Protein AF-A0A2D5MRN1-F1 (afdb_monomer)

Foldseek 3Di:
DALLLVLLVVLLVLLVVLLVVLVVQQFPVQPFQAWAWDWDWDFDDDPPDTDIDTDTDTPDTSDRLSVLLSVLSVLSSVLSVVVNCCCVPVVVVCPPPVRLVLLVSVLVSQLPNVLSLLVSLCSLLPDRHPVLSVLSSVLSNQLSVLLSVLSNDPDLVSVLVSLVVSVVSVVVSLCSSLVSQVVRPLQPCSNVLSVQLVVLVVVLSVLSNCCRPPLLSLLQAPSSLLVSLSVSLNSSLSSLLSSLRSVVSCVVVVHDGVVDDPDDSVVVNVVSVVVSVCSNVVSSVCRRPPDDHDPPSNDDQDVCSVCPVVVVVD

Radius of gyration: 22.0 Å; Cα contacts (8 Å, |Δi|>4): 401; chains: 1; bounding box: 68×33×79 Å

Sequence (314 aa):
MNSIGYSHLLAFILHTVSAILAFLSQPESGLTLGKLVVPEVDFKGSNKTLLVVETDHVVFEDINIVGLIFTNEIITAVSHLLGVIGFFLYTDAMMRDGRHLESVRRYVEYAVTAGLLEVALLVGMGSTSFYQVLFILLSNVAIQLMGYMSERTQDRMRQIYYSLGGFVLLAPSITVIVWNATLVKGMERVEELAYFYLALYVLFGVHNLFDHVLPFWRNAIDRDTGYNILSVATKIGLSWLLIAITFKTYKDAGVALEPTIDMDFVVLQDALRYAIIAFVVVGLALTAFVLPKPKGSAVAATEAEKTGLMATIA

pLDDT: mean 89.33, std 11.92, range [40.31, 98.69]

Solvent-accessible surface area (backbone atoms only — not comparable to full-atom values): 16580 Å² total; per-residue (Å²): 111,58,48,53,29,53,41,22,47,52,44,20,53,52,26,46,53,49,22,53,53,36,57,74,62,54,41,78,85,53,63,63,56,24,46,26,28,47,85,40,79,47,80,48,76,53,104,88,49,80,45,79,46,80,44,78,41,76,78,44,67,67,38,43,42,55,57,47,45,22,51,35,27,46,54,52,16,54,53,22,46,52,42,26,50,32,46,74,78,36,41,72,66,39,59,37,83,88,24,46,59,54,50,51,53,49,32,57,48,45,28,51,37,54,25,47,50,51,43,31,51,40,25,66,63,60,49,35,52,41,65,60,50,53,51,39,39,56,42,35,37,52,31,30,49,26,50,48,51,22,75,70,49,88,50,65,67,58,26,50,50,26,37,51,49,25,48,62,56,44,48,60,51,47,46,54,46,39,56,49,31,73,69,54,76,86,50,72,62,44,49,58,54,32,51,51,49,48,54,49,57,49,47,56,49,48,52,54,41,32,54,72,74,33,68,67,50,39,69,35,32,53,70,68,43,51,50,46,48,52,48,45,35,43,53,57,41,52,49,54,44,49,51,36,37,51,53,43,34,39,51,78,71,69,50,86,54,47,77,77,77,95,65,64,41,67,58,49,44,52,52,47,54,53,47,31,52,48,47,47,55,50,46,53,48,41,39,43,76,67,53,58,71,49,89,86,63,77,75,75,80,48,71,44,73,75,66,36,72,74,61,72,77,108

Structure (mmCIF, N/CA/C/O backbone):
data_AF-A0A2D5MRN1-F1
#
_entry.id   AF-A0A2D5MRN1-F1
#
loop_
_atom_site.group_PDB
_atom_site.id
_atom_site.type_symbol
_atom_site.label_atom_id
_atom_site.label_alt_id
_atom_site.label_comp_id
_atom_site.label_asym_id
_atom_site.label_entity_id
_atom_site.label_seq_id
_atom_site.pdbx_PDB_ins_code
_atom_site.Cartn_x
_atom_site.Cartn_y
_atom_site.Cartn_z
_atom_site.occupancy
_atom_site.B_iso_or_equiv
_atom_site.auth_seq_id
_atom_site.auth_comp_id
_atom_site.auth_asym_id
_atom_site.auth_atom_id
_atom_site.pdbx_PDB_model_num
ATOM 1 N N . MET A 1 1 ? 4.520 -1.371 -28.614 1.00 51.69 1 MET A N 1
ATOM 2 C CA . MET A 1 1 ? 3.316 -1.174 -27.779 1.00 51.69 1 MET A CA 1
ATOM 3 C C . MET A 1 1 ? 3.777 -0.813 -26.380 1.00 51.69 1 MET A C 1
ATOM 5 O O . MET A 1 1 ? 4.796 -1.343 -25.960 1.00 51.69 1 MET A O 1
ATOM 9 N N . ASN A 1 2 ? 3.103 0.122 -25.710 1.00 73.44 2 ASN A N 1
ATOM 10 C CA . ASN A 1 2 ? 3.520 0.626 -24.402 1.00 7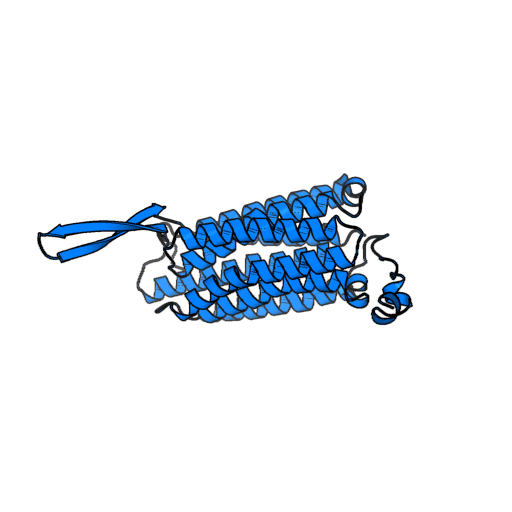3.44 2 ASN A CA 1
ATOM 11 C C . ASN A 1 2 ? 2.747 -0.102 -23.289 1.00 73.44 2 ASN A C 1
ATOM 13 O O . ASN A 1 2 ? 1.655 0.325 -22.921 1.00 73.44 2 ASN A O 1
ATOM 17 N N . SER A 1 3 ? 3.280 -1.227 -22.799 1.00 83.06 3 SER A N 1
ATOM 18 C CA . SER A 1 3 ? 2.669 -2.015 -21.713 1.00 83.06 3 SER A CA 1
ATOM 19 C C . SER A 1 3 ? 2.390 -1.177 -20.460 1.00 83.06 3 SER A C 1
ATOM 21 O O . SER A 1 3 ? 1.379 -1.394 -19.795 1.00 83.06 3 SER A O 1
ATOM 23 N N . ILE A 1 4 ? 3.232 -0.173 -20.191 1.00 90.88 4 ILE A N 1
ATOM 24 C CA . ILE A 1 4 ? 3.100 0.725 -19.042 1.00 90.88 4 ILE A CA 1
ATOM 25 C C . ILE A 1 4 ? 1.798 1.520 -19.156 1.00 90.88 4 ILE A C 1
ATOM 27 O O . ILE A 1 4 ? 0.978 1.482 -18.241 1.00 90.88 4 ILE A O 1
ATOM 31 N N . GLY A 1 5 ? 1.539 2.142 -20.311 1.00 93.12 5 GLY A N 1
ATOM 32 C CA . GLY A 1 5 ? 0.301 2.891 -20.558 1.00 93.12 5 GLY A CA 1
ATOM 33 C C . GLY A 1 5 ? -0.963 2.056 -20.328 1.00 93.12 5 GLY A C 1
ATOM 34 O O . GLY A 1 5 ? -1.884 2.507 -19.649 1.00 93.12 5 GLY A O 1
ATOM 35 N N . TYR A 1 6 ? -0.988 0.808 -20.807 1.00 92.44 6 TYR A N 1
ATOM 36 C CA . TYR A 1 6 ? -2.116 -0.100 -20.562 1.00 92.44 6 TYR A CA 1
ATOM 37 C C . TYR A 1 6 ? -2.266 -0.485 -19.088 1.00 92.44 6 TYR A C 1
ATOM 39 O O . TYR A 1 6 ? -3.390 -0.568 -18.598 1.00 92.44 6 TYR A O 1
ATOM 47 N N . SER A 1 7 ? -1.161 -0.671 -18.361 1.00 94.50 7 SER A N 1
ATOM 48 C CA . SER A 1 7 ? -1.232 -0.932 -16.920 1.00 94.50 7 SER A CA 1
ATOM 49 C C . SER A 1 7 ? -1.770 0.269 -16.131 1.00 94.50 7 SER A C 1
ATOM 51 O O . SER A 1 7 ? -2.558 0.067 -15.210 1.00 94.50 7 SER A O 1
ATOM 53 N N . HIS A 1 8 ? -1.453 1.511 -16.531 1.00 97.19 8 HIS A N 1
ATOM 54 C CA . HIS A 1 8 ? -2.100 2.697 -15.954 1.00 97.19 8 HIS A CA 1
ATOM 55 C C . HIS A 1 8 ? -3.584 2.762 -16.289 1.00 97.19 8 HIS A C 1
ATOM 57 O O . HIS A 1 8 ? -4.366 3.117 -15.418 1.00 97.19 8 HIS A O 1
ATOM 63 N N . LEU A 1 9 ? -3.984 2.417 -17.516 1.00 96.94 9 LEU A N 1
ATOM 64 C CA . LEU A 1 9 ? -5.396 2.425 -17.900 1.00 96.94 9 LEU A CA 1
ATOM 65 C C . LEU A 1 9 ? -6.204 1.429 -17.062 1.00 96.94 9 LEU A C 1
ATOM 67 O O . LEU A 1 9 ? -7.263 1.781 -16.548 1.00 96.94 9 LEU A O 1
ATOM 71 N N . LEU A 1 10 ? -5.681 0.214 -16.883 1.00 96.00 10 LEU A N 1
ATOM 72 C CA . LEU A 1 10 ? -6.297 -0.786 -16.016 1.00 96.00 10 LEU A CA 1
ATOM 73 C C . LEU A 1 10 ? -6.406 -0.274 -14.575 1.00 96.00 10 LEU A C 1
ATOM 75 O O . LEU A 1 10 ? -7.491 -0.305 -14.001 1.00 96.00 10 LEU A O 1
ATOM 79 N N . ALA A 1 11 ? -5.308 0.232 -14.010 1.00 97.69 11 ALA A N 1
ATOM 80 C CA . ALA A 1 11 ? -5.295 0.757 -12.649 1.00 97.69 11 ALA A CA 1
ATOM 81 C C . ALA A 1 11 ? -6.263 1.940 -12.476 1.00 97.69 11 ALA A C 1
ATOM 83 O O . ALA A 1 11 ? -7.015 1.973 -11.508 1.00 97.69 11 ALA A O 1
ATOM 84 N N . PHE A 1 12 ? -6.320 2.867 -13.437 1.00 98.62 12 PHE A N 1
ATOM 85 C CA . PHE A 1 12 ? -7.268 3.982 -13.432 1.00 98.62 12 PHE A CA 1
ATOM 86 C C . PHE A 1 12 ? -8.719 3.496 -13.367 1.00 98.62 12 PHE A C 1
ATOM 88 O O . PHE A 1 12 ? -9.480 3.970 -12.525 1.00 98.62 12 PHE A O 1
ATOM 95 N N . ILE A 1 13 ? -9.097 2.536 -14.217 1.00 98.50 13 ILE A N 1
ATOM 96 C CA . ILE A 1 13 ? -10.456 1.982 -14.234 1.00 98.50 13 ILE A CA 1
ATOM 97 C C . ILE A 1 13 ? -10.772 1.314 -12.893 1.00 98.50 13 ILE A C 1
ATOM 99 O O . ILE A 1 13 ? -11.805 1.608 -12.296 1.00 98.50 13 ILE A O 1
ATOM 103 N N . LEU A 1 14 ? -9.879 0.452 -12.402 1.00 98.19 14 LEU A N 1
ATOM 104 C CA . LEU A 1 14 ? -10.107 -0.301 -11.170 1.00 98.19 14 LEU A CA 1
ATOM 105 C C . LEU A 1 14 ? -10.207 0.614 -9.943 1.00 98.19 14 LEU A C 1
ATOM 107 O O . LEU A 1 14 ? -11.150 0.470 -9.170 1.00 98.19 14 LEU A O 1
ATOM 111 N N . HIS A 1 15 ? -9.311 1.593 -9.798 1.00 98.56 15 HIS A N 1
ATOM 112 C CA . HIS A 1 15 ? -9.370 2.564 -8.701 1.00 98.56 15 HIS A CA 1
ATOM 113 C C . HIS A 1 15 ? -10.579 3.497 -8.808 1.00 98.56 15 HIS A C 1
ATOM 115 O O . HIS A 1 15 ? -11.171 3.843 -7.794 1.00 98.56 15 HIS A O 1
ATOM 121 N N . THR A 1 16 ? -11.013 3.859 -10.020 1.00 98.62 16 THR A N 1
ATOM 122 C CA . THR A 1 16 ? -12.242 4.651 -10.206 1.00 98.62 16 THR A CA 1
ATOM 123 C C . THR A 1 16 ? -13.476 3.865 -9.766 1.00 98.62 16 THR A C 1
ATOM 125 O O . THR A 1 16 ? -14.305 4.386 -9.025 1.00 98.62 16 THR A O 1
ATOM 128 N N . VAL A 1 17 ? -13.594 2.599 -10.184 1.00 98.12 17 VAL A N 1
ATOM 129 C CA . VAL A 1 17 ? -14.696 1.720 -9.760 1.00 98.12 17 VAL A CA 1
ATOM 130 C C . VAL A 1 17 ? -14.659 1.514 -8.246 1.00 98.12 17 VAL A C 1
ATOM 132 O O . VAL A 1 17 ? -15.683 1.668 -7.587 1.00 98.12 17 VAL A O 1
ATOM 135 N N . SER A 1 18 ? -13.481 1.234 -7.688 1.00 97.12 18 SER A N 1
ATOM 136 C CA . SER A 1 18 ? -13.256 1.095 -6.247 1.00 97.12 18 SER A CA 1
ATOM 137 C C . SER A 1 18 ? -13.672 2.357 -5.481 1.00 97.12 18 SER A C 1
ATOM 139 O O . SER A 1 18 ? -14.434 2.263 -4.523 1.00 97.12 18 SER A O 1
ATOM 141 N N . ALA A 1 19 ? -13.285 3.548 -5.949 1.00 97.50 19 ALA A N 1
ATOM 142 C CA . ALA A 1 19 ? -13.689 4.816 -5.349 1.00 97.50 19 ALA A CA 1
ATOM 143 C C . ALA A 1 19 ? -15.210 5.027 -5.396 1.00 97.50 19 ALA A C 1
ATOM 145 O O . ALA A 1 19 ? -15.805 5.396 -4.387 1.00 97.50 19 ALA A O 1
ATOM 146 N N . ILE A 1 20 ? -15.859 4.762 -6.535 1.00 96.50 20 ILE A N 1
ATOM 147 C CA . ILE A 1 20 ? -17.322 4.874 -6.658 1.00 96.50 20 ILE A CA 1
ATOM 148 C C . ILE A 1 20 ? -18.009 3.942 -5.658 1.00 96.50 20 ILE A C 1
ATOM 150 O O . ILE A 1 20 ? -18.901 4.368 -4.930 1.00 96.50 20 ILE A O 1
ATOM 154 N N . LEU A 1 21 ? -17.580 2.682 -5.590 1.00 93.44 21 LEU A N 1
ATOM 155 C CA . LEU A 1 21 ? -18.160 1.706 -4.673 1.00 93.44 21 LEU A CA 1
ATOM 156 C C . LEU A 1 21 ? -17.903 2.081 -3.204 1.00 93.44 21 LEU A C 1
ATOM 158 O O . LEU A 1 21 ? -18.811 1.951 -2.386 1.00 93.44 21 LEU A O 1
ATOM 162 N N . ALA A 1 22 ? -16.716 2.591 -2.863 1.00 91.94 22 ALA A N 1
ATOM 163 C CA . ALA A 1 22 ? -16.401 3.058 -1.513 1.00 91.94 22 ALA A CA 1
ATOM 164 C C . ALA A 1 22 ? -17.257 4.269 -1.118 1.00 91.94 22 ALA A C 1
ATOM 166 O O . ALA A 1 22 ? -17.760 4.313 0.000 1.00 91.94 22 ALA A O 1
ATOM 167 N N . PHE A 1 23 ? -17.476 5.216 -2.037 1.00 91.38 23 PHE A N 1
ATOM 168 C CA . PHE A 1 23 ? -18.382 6.348 -1.836 1.00 91.38 23 PHE A CA 1
ATOM 169 C C . PHE A 1 23 ? -19.819 5.887 -1.574 1.00 91.38 23 PHE A C 1
ATOM 171 O O . PHE A 1 23 ? -20.423 6.304 -0.592 1.00 91.38 23 PHE A O 1
ATOM 178 N N . LEU A 1 24 ? -20.336 4.977 -2.406 1.00 89.31 24 LEU A N 1
ATOM 179 C CA . LEU A 1 24 ? -21.685 4.419 -2.252 1.00 89.31 24 LEU A CA 1
ATOM 180 C C . LEU A 1 24 ? -21.851 3.568 -0.987 1.00 89.31 24 LEU A C 1
ATOM 182 O O . LEU A 1 24 ? -22.974 3.347 -0.545 1.00 89.31 24 LEU A O 1
ATOM 186 N N . SER A 1 25 ? -20.747 3.078 -0.423 1.00 84.31 25 SER A N 1
ATOM 187 C CA . SER A 1 25 ? -20.754 2.271 0.798 1.00 84.31 25 SER A CA 1
ATOM 188 C C . SER A 1 25 ? -20.654 3.111 2.070 1.00 84.31 25 SER A C 1
ATOM 190 O O . SER A 1 25 ? -20.740 2.545 3.151 1.00 84.31 25 SER A O 1
ATOM 192 N N . GLN A 1 26 ? -20.454 4.432 1.999 1.00 83.62 26 GLN A N 1
ATOM 193 C CA . GLN A 1 26 ? -20.384 5.257 3.207 1.00 83.62 26 GLN A CA 1
ATOM 194 C C . GLN A 1 26 ? -21.750 5.272 3.909 1.00 83.62 26 GLN A C 1
ATOM 196 O O . GLN A 1 26 ? -22.719 5.735 3.311 1.00 83.62 26 GLN A O 1
ATOM 201 N N . PRO A 1 27 ? -21.860 4.787 5.155 1.00 72.06 27 PRO A N 1
ATOM 202 C CA . PRO A 1 27 ? -23.147 4.763 5.832 1.00 72.06 27 PRO A CA 1
ATOM 203 C C . PRO A 1 27 ? -23.551 6.152 6.325 1.00 72.06 27 PRO A C 1
ATOM 205 O O . PRO A 1 27 ? -22.721 6.920 6.821 1.00 72.06 27 PRO A O 1
ATOM 208 N N . GLU A 1 28 ? -24.850 6.441 6.235 1.00 65.50 28 GLU A N 1
ATOM 209 C CA . GLU A 1 28 ? -25.434 7.740 6.604 1.00 65.50 28 GLU A CA 1
ATOM 210 C C . GLU A 1 28 ? -25.316 8.049 8.099 1.00 65.50 28 GLU A C 1
ATOM 212 O O . GLU A 1 28 ? -25.207 9.210 8.489 1.00 65.50 28 GLU A O 1
ATOM 217 N N . SER A 1 29 ? -25.273 7.011 8.941 1.00 56.00 29 SER A N 1
ATOM 218 C CA . SER A 1 29 ? -25.125 7.138 10.393 1.00 56.00 29 SER A CA 1
ATOM 219 C C . SER A 1 29 ? -23.760 7.675 10.829 1.00 56.00 29 SER A C 1
ATOM 221 O O . SER A 1 29 ? -23.586 7.963 12.010 1.00 56.00 29 SER A O 1
ATOM 223 N N . GLY A 1 30 ? -22.816 7.838 9.893 1.00 54.53 30 GLY A N 1
ATOM 224 C CA . GLY A 1 30 ? -21.442 8.203 10.186 1.00 54.53 30 GLY A CA 1
ATOM 225 C C . GLY A 1 30 ? -20.780 7.075 10.965 1.00 54.53 30 GLY A C 1
ATOM 226 O O . GLY A 1 30 ? -20.944 6.949 12.173 1.00 54.53 30 GLY A O 1
ATOM 227 N N . LEU A 1 31 ? -19.990 6.239 10.293 1.00 60.34 31 LEU A N 1
ATOM 228 C CA . LEU A 1 31 ? -19.017 5.408 10.999 1.00 60.34 31 LEU A CA 1
ATOM 229 C C . LEU A 1 31 ? -17.962 6.344 11.615 1.00 60.34 31 LEU A C 1
ATOM 231 O O . LEU A 1 31 ? -16.893 6.543 11.037 1.00 60.34 31 LEU A O 1
ATOM 235 N N . THR A 1 32 ? -18.279 6.972 12.749 1.00 59.91 32 THR A N 1
ATOM 236 C CA . THR A 1 32 ? -17.360 7.772 13.564 1.00 59.91 32 THR A CA 1
ATOM 237 C C . THR A 1 32 ? -16.421 6.805 14.271 1.00 59.91 32 THR A C 1
ATOM 239 O O . THR A 1 32 ? -16.605 6.388 15.410 1.00 59.91 32 THR A O 1
ATOM 242 N N . LEU A 1 33 ? -15.452 6.327 13.498 1.00 61.84 33 LEU A N 1
ATOM 243 C CA . LEU A 1 33 ? -14.655 5.149 13.822 1.00 61.84 33 LEU A CA 1
ATOM 244 C C . LEU A 1 33 ? -13.340 5.486 14.516 1.00 61.84 33 LEU A C 1
ATOM 246 O O . LEU A 1 33 ? -12.743 4.618 15.146 1.00 61.84 33 LEU A O 1
ATOM 250 N N . GLY A 1 34 ? -12.872 6.727 14.394 1.00 75.19 34 GLY A N 1
ATOM 251 C CA . GLY A 1 34 ? -11.552 7.108 14.869 1.00 75.19 34 GLY A CA 1
ATOM 252 C C . GLY A 1 34 ? -11.544 8.422 15.625 1.00 75.19 34 GLY A C 1
ATOM 253 O O . GLY A 1 34 ? -12.035 9.436 15.133 1.00 75.19 34 GLY A O 1
ATOM 254 N N . LYS A 1 35 ? -10.895 8.406 16.788 1.00 90.88 35 LYS A N 1
ATOM 255 C CA . LYS A 1 35 ? -10.383 9.601 17.460 1.00 90.88 35 LYS A CA 1
ATOM 256 C C . LYS A 1 35 ? -8.864 9.510 17.507 1.00 90.88 35 LYS A C 1
ATOM 258 O O . LYS A 1 35 ? -8.334 8.427 17.739 1.00 90.88 35 LYS A O 1
ATOM 263 N N . LEU A 1 36 ? -8.168 10.625 17.328 1.00 95.31 36 LEU A N 1
ATOM 264 C CA . LEU A 1 36 ? -6.732 10.711 17.575 1.00 95.31 36 LEU A CA 1
ATOM 265 C C . LEU A 1 36 ? -6.482 11.594 18.783 1.00 95.31 36 LEU A C 1
ATOM 267 O O . LEU A 1 36 ? -6.968 12.721 18.851 1.00 95.31 36 LEU A O 1
ATOM 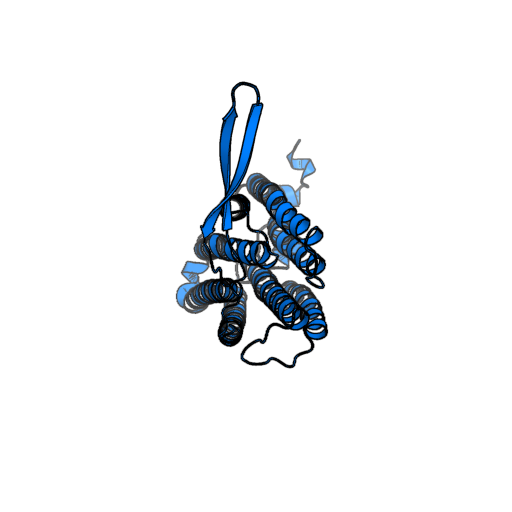271 N N . VAL A 1 37 ? -5.716 11.065 19.727 1.00 96.38 37 VAL A N 1
ATOM 272 C CA . VAL A 1 37 ? -5.444 11.687 21.015 1.00 96.38 37 VAL A CA 1
ATOM 273 C C . VAL A 1 37 ? -3.943 11.769 21.271 1.00 96.38 37 VAL A C 1
ATOM 275 O O . VAL A 1 37 ? -3.149 10.980 20.743 1.00 96.38 37 VAL A O 1
ATOM 278 N N . VAL A 1 38 ? -3.564 12.727 22.109 1.00 96.06 38 VAL A N 1
ATOM 279 C CA . VAL A 1 38 ? -2.256 12.787 22.767 1.00 96.06 38 VAL A CA 1
ATOM 280 C C . VAL A 1 38 ? -2.461 12.729 24.284 1.00 96.06 38 VAL A C 1
ATOM 282 O O . VAL A 1 38 ? -3.460 13.259 24.771 1.00 96.06 38 VAL A O 1
ATOM 285 N N . PRO A 1 39 ? -1.554 12.088 25.041 1.00 92.69 39 PRO A N 1
ATOM 286 C CA . PRO A 1 39 ? -1.636 12.073 26.492 1.00 92.69 39 PRO A CA 1
ATOM 287 C C . PRO A 1 39 ? -1.395 13.482 27.043 1.00 92.69 39 PRO A C 1
ATOM 289 O O . PRO A 1 39 ? -0.371 14.110 26.767 1.00 92.69 39 PRO A O 1
ATOM 292 N N . GLU A 1 40 ? -2.337 13.958 27.841 1.00 92.81 40 GLU A N 1
ATOM 293 C CA . GLU A 1 40 ? -2.211 15.124 28.701 1.00 92.81 40 GLU A CA 1
ATOM 294 C C . GLU A 1 40 ? -1.903 14.631 30.117 1.00 92.81 40 GLU A C 1
ATOM 296 O O . GLU A 1 40 ? -2.598 13.764 30.648 1.00 92.81 40 GLU A O 1
ATOM 301 N N . VAL A 1 41 ? -0.822 15.139 30.711 1.00 92.75 41 VAL A N 1
ATOM 302 C CA . VAL A 1 41 ? -0.332 14.679 32.015 1.00 92.75 41 VAL A CA 1
ATOM 303 C C . VAL A 1 41 ? -0.400 15.827 33.012 1.00 92.75 41 VAL A C 1
ATOM 305 O O . VAL A 1 41 ? 0.314 16.820 32.873 1.00 92.75 41 VAL A O 1
ATOM 308 N N . ASP A 1 42 ? -1.233 15.669 34.037 1.00 91.44 42 ASP A N 1
ATOM 309 C CA . ASP A 1 42 ? -1.384 16.622 35.133 1.00 91.44 42 ASP A CA 1
ATOM 310 C C . ASP A 1 42 ? -0.690 16.095 36.398 1.00 91.44 42 ASP A C 1
ATOM 312 O O . ASP A 1 42 ? -0.993 15.014 36.916 1.00 91.44 42 ASP A O 1
ATOM 316 N N . PHE A 1 43 ? 0.264 16.877 36.900 1.00 90.19 43 PHE A N 1
ATOM 317 C CA . PHE A 1 43 ? 1.041 16.579 38.097 1.00 90.19 43 PHE A CA 1
ATOM 318 C C . PHE A 1 43 ? 0.438 17.311 39.298 1.00 90.19 43 PHE A C 1
ATOM 320 O O . PHE A 1 43 ? 0.789 18.454 39.600 1.00 90.19 43 PHE A O 1
ATOM 327 N N . LYS A 1 44 ? -0.447 16.634 40.035 1.00 87.75 44 LYS A N 1
ATOM 328 C CA . LYS A 1 44 ? -1.095 17.198 41.226 1.00 87.75 44 LYS A CA 1
ATOM 329 C C . LYS A 1 44 ? -0.292 16.873 42.479 1.00 87.75 44 LYS A C 1
ATOM 331 O O . LYS A 1 44 ? -0.214 15.724 42.914 1.00 87.75 44 LYS A O 1
ATOM 336 N N . GLY A 1 45 ? 0.296 17.899 43.086 1.00 82.69 45 GLY A N 1
ATOM 337 C CA . GLY A 1 45 ? 1.004 17.779 44.359 1.00 82.69 45 GLY A CA 1
ATOM 338 C C . GLY A 1 45 ? 0.075 17.920 45.567 1.00 82.69 45 GLY A C 1
ATOM 339 O O . GLY A 1 45 ? -0.699 18.870 45.657 1.00 82.69 45 GLY A O 1
ATOM 340 N N . SER A 1 46 ? 0.212 17.022 46.542 1.00 77.06 46 SER A N 1
ATOM 341 C CA . SER A 1 46 ? -0.131 17.298 47.943 1.00 77.06 46 SER A CA 1
ATOM 342 C C . SER A 1 46 ? 1.121 17.116 48.805 1.00 77.06 46 SER A C 1
ATOM 344 O O . SER A 1 46 ? 2.055 16.443 48.375 1.00 77.06 46 SER A O 1
ATOM 346 N N . ASN A 1 47 ? 1.161 17.697 50.012 1.00 69.69 47 ASN A N 1
ATOM 347 C CA . ASN A 1 47 ? 2.356 17.839 50.871 1.00 69.69 47 ASN A CA 1
ATOM 348 C C . ASN A 1 47 ? 3.209 16.566 51.123 1.00 69.69 47 ASN A C 1
ATOM 350 O O . ASN A 1 47 ? 4.259 16.682 51.754 1.00 69.69 47 ASN A O 1
ATOM 354 N N . LYS A 1 48 ? 2.796 15.366 50.677 1.00 76.44 48 LYS A N 1
ATOM 355 C CA . LYS A 1 48 ? 3.577 14.113 50.743 1.00 76.44 48 LYS A CA 1
ATOM 356 C C . LYS A 1 48 ? 3.426 13.165 49.537 1.00 76.44 48 LYS A C 1
ATOM 358 O O . LYS A 1 48 ? 4.052 12.109 49.546 1.00 76.44 48 LYS A O 1
ATOM 363 N N . THR A 1 49 ? 2.622 13.494 48.525 1.00 75.00 49 THR A N 1
ATOM 364 C CA . THR A 1 49 ? 2.388 12.628 47.354 1.00 75.00 49 THR A CA 1
ATOM 365 C C . THR A 1 49 ? 2.283 13.445 46.073 1.00 75.00 49 THR A C 1
ATOM 367 O O . THR A 1 49 ? 1.629 14.488 46.037 1.00 75.00 49 THR A O 1
ATOM 370 N N . LEU A 1 50 ? 2.919 12.944 45.014 1.00 85.62 50 LEU A N 1
ATOM 371 C CA . LEU A 1 50 ? 2.725 13.410 43.647 1.00 85.62 50 LEU A CA 1
ATOM 372 C C . LEU A 1 50 ? 1.724 12.466 42.979 1.00 85.62 50 LEU A C 1
ATOM 374 O O . LEU A 1 50 ? 2.015 11.282 42.818 1.00 85.62 50 LEU A O 1
ATOM 378 N N . LEU A 1 51 ? 0.543 12.973 42.639 1.00 86.94 51 LEU A N 1
ATOM 379 C CA . LEU A 1 51 ? -0.427 12.250 41.828 1.00 86.94 51 LEU A CA 1
ATOM 380 C C . LEU A 1 51 ? -0.192 12.618 40.363 1.00 86.94 51 LEU A C 1
ATOM 382 O O . LEU A 1 51 ? -0.237 13.795 40.010 1.00 86.94 51 LEU A O 1
ATOM 386 N N . VAL A 1 52 ? 0.044 11.610 39.528 1.00 87.31 52 VAL A N 1
ATOM 387 C CA . VAL A 1 52 ? 0.097 11.758 38.071 1.00 87.31 52 VAL A CA 1
ATOM 388 C C . VAL A 1 52 ? -1.267 11.349 37.531 1.00 87.31 52 VAL A C 1
ATOM 390 O O . VAL A 1 52 ? -1.693 10.214 37.739 1.00 87.31 52 VAL A O 1
ATOM 393 N N . VAL A 1 53 ? -1.975 12.287 36.908 1.00 86.25 53 VAL A N 1
ATOM 394 C CA . VAL A 1 53 ? -3.252 12.034 36.235 1.00 86.25 53 VAL A CA 1
ATOM 395 C C . VAL A 1 53 ? -3.005 12.112 34.736 1.00 86.25 53 VAL A C 1
ATOM 397 O O . VAL A 1 53 ? -2.549 13.142 34.250 1.00 86.25 53 VAL A O 1
ATOM 400 N N . GLU A 1 54 ? -3.298 11.031 34.020 1.00 88.38 54 GLU A N 1
ATOM 401 C CA . GLU A 1 54 ? -3.218 10.982 32.560 1.00 88.38 54 GLU A CA 1
ATOM 402 C C . GLU A 1 54 ? -4.630 11.065 31.973 1.00 88.38 54 GLU A C 1
ATOM 404 O O . GLU A 1 54 ? -5.522 10.307 32.364 1.00 88.38 54 GLU A O 1
ATOM 409 N N . THR A 1 55 ? -4.840 12.002 31.052 1.00 91.56 55 THR A N 1
ATOM 410 C CA . THR A 1 55 ? -6.087 12.176 30.298 1.00 91.56 55 THR A CA 1
ATOM 411 C C . THR A 1 55 ? -5.809 12.234 28.801 1.00 91.56 55 THR A C 1
ATOM 413 O O . THR A 1 55 ? -4.716 12.591 28.372 1.00 91.56 55 THR A O 1
ATOM 416 N N . ASP A 1 56 ? -6.807 11.903 27.986 1.00 93.88 56 ASP A N 1
ATOM 417 C CA . ASP A 1 56 ? -6.716 12.031 26.531 1.00 93.88 56 ASP A CA 1
ATOM 418 C C . ASP A 1 56 ? -7.041 13.472 26.104 1.00 93.88 56 ASP A C 1
ATOM 420 O O . ASP A 1 56 ? -8.173 13.924 26.286 1.00 93.88 56 ASP A O 1
ATOM 424 N N . HIS A 1 57 ? -6.099 14.164 25.460 1.00 94.44 57 HIS A N 1
ATOM 425 C CA . HIS A 1 57 ? -6.396 15.379 24.700 1.00 94.44 57 HIS A CA 1
ATOM 426 C C . HIS A 1 57 ? -6.733 15.011 23.252 1.00 94.44 57 HIS A C 1
ATOM 428 O O . HIS A 1 57 ? -5.902 14.442 22.540 1.00 94.44 57 HIS A O 1
ATOM 434 N N . VAL A 1 58 ? -7.951 15.328 22.811 1.00 95.44 58 VAL A N 1
ATOM 435 C CA . VAL A 1 58 ? -8.440 15.007 21.463 1.00 95.44 58 VAL A CA 1
ATOM 436 C C . VAL A 1 58 ? -7.857 15.987 20.447 1.00 95.44 58 VAL A C 1
ATOM 438 O O . VAL A 1 58 ? -8.103 17.186 20.518 1.00 95.44 58 VAL A O 1
ATOM 441 N N . VAL A 1 59 ? -7.093 15.462 19.489 1.00 95.75 59 VAL A N 1
ATOM 442 C CA . VAL A 1 59 ? -6.520 16.226 18.369 1.00 95.75 59 VAL A CA 1
ATOM 443 C C . VAL A 1 59 ? -7.448 16.180 17.156 1.00 95.75 59 VAL A C 1
ATOM 445 O O . VAL A 1 59 ? -7.663 17.195 16.501 1.00 95.75 59 VAL A O 1
ATOM 448 N N . PHE A 1 60 ? -7.996 14.998 16.865 1.00 93.31 60 PHE A N 1
ATOM 449 C CA . PHE A 1 60 ? -8.979 14.782 15.805 1.00 93.31 60 PHE A CA 1
ATOM 450 C C . PHE A 1 60 ? -10.097 13.873 16.310 1.00 93.31 60 PHE A C 1
ATOM 452 O O . PHE A 1 60 ? -9.837 12.892 17.009 1.00 93.31 60 PHE A O 1
ATOM 459 N N . GLU A 1 61 ? -11.322 14.171 15.900 1.00 90.75 61 GLU A N 1
ATOM 460 C CA . GLU A 1 61 ? -12.527 13.394 16.184 1.00 90.75 61 GLU A CA 1
ATOM 461 C C . GLU A 1 61 ? -13.249 13.029 14.883 1.00 90.75 61 GLU A C 1
ATOM 463 O O . GLU A 1 61 ? -12.938 13.570 13.819 1.00 90.75 61 GLU A O 1
ATOM 468 N N . ASP A 1 62 ? -14.173 12.071 14.971 1.00 86.56 62 ASP A N 1
ATOM 469 C CA . ASP A 1 62 ? -15.077 11.680 13.885 1.00 86.56 62 ASP A CA 1
ATOM 470 C C . ASP A 1 62 ? -14.390 11.302 12.562 1.00 86.56 62 ASP A C 1
ATOM 472 O O . ASP A 1 62 ? -14.884 11.571 11.463 1.00 86.56 62 ASP A O 1
ATOM 476 N N . ILE A 1 63 ? -13.242 10.624 12.647 1.00 89.31 63 ILE A N 1
ATOM 477 C CA . ILE A 1 63 ? -12.520 10.167 11.457 1.00 89.31 63 ILE A CA 1
ATOM 478 C C . ILE A 1 63 ? -13.333 9.078 10.746 1.00 89.31 63 ILE A C 1
ATOM 480 O O . ILE A 1 63 ? -13.506 7.968 11.256 1.00 89.31 63 ILE A O 1
ATOM 484 N N . ASN A 1 64 ? -13.776 9.383 9.524 1.00 88.31 64 ASN A N 1
ATOM 485 C CA . ASN A 1 64 ? -14.470 8.444 8.646 1.00 88.31 64 ASN A CA 1
ATOM 486 C C . ASN A 1 64 ? -13.465 7.591 7.852 1.00 88.31 64 ASN A C 1
ATOM 488 O O . ASN A 1 64 ? -12.883 8.041 6.862 1.00 88.31 64 ASN A O 1
ATOM 492 N N . ILE A 1 65 ? -13.295 6.332 8.260 1.00 90.06 65 ILE A N 1
ATOM 493 C CA . ILE A 1 65 ? -12.335 5.389 7.660 1.00 90.06 65 ILE A CA 1
ATOM 494 C C . ILE A 1 65 ? -12.683 5.049 6.208 1.00 90.06 65 ILE A C 1
ATOM 496 O O . ILE A 1 65 ? -11.796 5.016 5.354 1.00 90.06 65 ILE A O 1
ATOM 500 N N . VAL A 1 66 ? -13.968 4.866 5.891 1.00 90.56 66 VAL A N 1
ATOM 501 C CA . VAL A 1 66 ? -14.414 4.630 4.506 1.00 90.56 66 VAL A CA 1
ATOM 502 C C . VAL A 1 66 ? -14.181 5.883 3.654 1.00 90.56 66 VAL A C 1
ATOM 504 O O . VAL A 1 66 ? -13.783 5.783 2.495 1.00 90.56 66 VAL A O 1
ATOM 507 N N . GLY A 1 67 ? -14.342 7.070 4.243 1.00 90.69 67 GLY A N 1
ATOM 508 C CA . GLY A 1 67 ? -13.999 8.351 3.623 1.00 90.69 67 GLY A CA 1
ATOM 509 C C . GLY A 1 67 ? -12.503 8.502 3.321 1.00 90.69 67 GLY A C 1
ATOM 510 O O . GLY A 1 67 ? -12.138 8.977 2.240 1.00 90.69 67 GLY A O 1
ATOM 511 N N . LEU A 1 68 ? -11.625 8.049 4.225 1.00 92.62 68 LEU A N 1
ATOM 512 C CA . LEU A 1 68 ? -10.178 8.002 3.980 1.00 92.62 68 LEU A CA 1
ATOM 513 C C . LEU A 1 68 ? -9.834 7.052 2.829 1.00 92.62 68 LEU A C 1
ATOM 515 O O . LEU A 1 68 ? -9.063 7.426 1.947 1.00 92.62 68 LEU A O 1
ATOM 519 N N . ILE A 1 69 ? -10.445 5.864 2.794 1.00 94.81 69 ILE A N 1
ATOM 520 C CA . ILE A 1 69 ? -10.287 4.907 1.689 1.00 94.81 69 ILE A CA 1
ATOM 521 C C . ILE A 1 69 ? -10.747 5.521 0.367 1.00 94.81 69 ILE A C 1
ATOM 523 O O . ILE A 1 69 ? -10.006 5.493 -0.611 1.00 94.81 69 ILE A O 1
ATOM 527 N N . PHE A 1 70 ? -11.937 6.120 0.332 1.00 95.50 70 PHE A N 1
ATOM 528 C CA . PHE A 1 70 ? -12.442 6.807 -0.855 1.00 95.50 70 PHE A CA 1
ATOM 529 C C . PHE A 1 70 ? -11.450 7.866 -1.356 1.00 95.50 70 PHE A C 1
ATOM 531 O O . PHE A 1 70 ? -11.106 7.894 -2.536 1.00 95.50 70 PHE A O 1
ATOM 538 N N . THR A 1 71 ? -10.945 8.702 -0.446 1.00 96.31 71 THR A N 1
ATOM 539 C CA . THR A 1 71 ? -9.972 9.751 -0.771 1.00 96.31 71 THR A CA 1
ATOM 540 C C . THR A 1 71 ? -8.683 9.157 -1.336 1.00 96.31 71 THR A C 1
ATOM 542 O O . THR A 1 71 ? -8.170 9.638 -2.347 1.00 96.31 71 THR A O 1
ATOM 545 N N . ASN A 1 72 ? -8.189 8.079 -0.725 1.00 97.94 72 ASN A N 1
ATOM 546 C CA . ASN A 1 72 ? -7.025 7.342 -1.198 1.00 97.94 72 ASN A CA 1
ATOM 547 C C . ASN A 1 72 ? -7.215 6.837 -2.640 1.00 97.94 72 ASN A C 1
ATOM 549 O O . ASN A 1 72 ? -6.380 7.103 -3.505 1.00 97.94 72 ASN A O 1
ATOM 553 N N . GLU A 1 73 ? -8.342 6.179 -2.916 1.00 98.12 73 GLU A N 1
ATOM 554 C CA . GLU A 1 73 ? -8.660 5.623 -4.234 1.00 98.12 73 GLU A CA 1
ATOM 555 C C . GLU A 1 73 ? -8.810 6.711 -5.307 1.00 98.12 73 GLU A C 1
ATOM 557 O O . GLU A 1 73 ? -8.327 6.537 -6.426 1.00 98.12 73 GLU A O 1
ATOM 562 N N . ILE A 1 74 ? -9.403 7.865 -4.975 1.00 98.44 74 ILE A N 1
ATOM 563 C CA . ILE A 1 74 ? -9.509 9.007 -5.897 1.00 98.44 74 ILE A CA 1
ATOM 564 C C . ILE A 1 74 ? -8.130 9.568 -6.250 1.00 98.44 74 ILE A C 1
ATOM 566 O O . ILE A 1 74 ? -7.845 9.783 -7.429 1.00 98.44 74 ILE A O 1
ATOM 570 N N . ILE A 1 75 ? -7.259 9.789 -5.260 1.00 98.50 75 ILE A N 1
ATOM 571 C CA . ILE A 1 75 ? -5.906 10.310 -5.506 1.00 98.50 75 ILE A CA 1
ATOM 572 C C . ILE A 1 75 ? -5.122 9.332 -6.390 1.00 98.50 75 ILE A C 1
ATOM 574 O O . ILE A 1 75 ? -4.499 9.749 -7.373 1.00 98.50 75 ILE A O 1
ATOM 578 N N . THR A 1 76 ? -5.192 8.031 -6.095 1.00 98.56 76 THR A N 1
ATOM 579 C CA . THR A 1 76 ? -4.548 6.999 -6.913 1.00 98.56 76 THR A CA 1
ATOM 580 C C . THR A 1 76 ? -5.135 6.951 -8.329 1.00 98.56 76 THR A C 1
ATOM 582 O O . THR A 1 76 ? -4.371 6.943 -9.297 1.00 98.56 76 THR A O 1
ATOM 585 N N . ALA A 1 77 ? -6.462 7.003 -8.494 1.00 98.69 77 ALA A N 1
ATOM 586 C CA . ALA A 1 77 ? -7.108 7.035 -9.808 1.00 98.69 77 ALA A CA 1
ATOM 587 C C . ALA A 1 77 ? -6.652 8.248 -10.635 1.00 98.69 77 ALA A C 1
ATOM 589 O O . ALA A 1 77 ? -6.226 8.086 -11.780 1.00 98.69 77 ALA A O 1
ATOM 590 N N . VAL A 1 78 ? -6.658 9.452 -10.053 1.00 98.62 78 VAL A N 1
ATOM 591 C CA . VAL A 1 78 ? -6.170 10.673 -10.717 1.00 98.62 78 VAL A CA 1
ATOM 592 C C . VAL A 1 78 ? -4.704 10.524 -11.119 1.00 98.62 78 VAL A C 1
ATOM 594 O O . VAL A 1 78 ? -4.334 10.851 -12.246 1.00 98.62 78 VAL A O 1
ATOM 597 N N . SER A 1 79 ? -3.868 9.973 -10.241 1.00 98.56 79 SER A N 1
ATOM 598 C CA . SER A 1 79 ? -2.463 9.729 -10.558 1.00 98.56 79 SER A CA 1
ATOM 599 C C . SER A 1 79 ? -2.297 8.759 -11.735 1.00 98.56 79 SER A C 1
ATOM 601 O O . SER A 1 79 ? -1.513 9.022 -12.647 1.00 98.56 79 SER A O 1
ATOM 603 N N . HIS A 1 80 ? -3.073 7.673 -11.799 1.00 98.56 80 HIS A N 1
ATOM 604 C CA . HIS A 1 80 ? -3.044 6.778 -12.958 1.00 98.56 80 HIS A CA 1
ATOM 605 C C . HIS A 1 80 ? -3.612 7.423 -14.225 1.00 98.56 80 HIS A C 1
ATOM 607 O O . HIS A 1 80 ? -3.067 7.171 -15.296 1.00 98.56 80 HIS A O 1
ATOM 613 N N . LEU A 1 81 ? -4.615 8.300 -14.131 1.00 98.44 81 LEU A N 1
ATOM 614 C CA . LEU A 1 81 ? -5.098 9.086 -15.270 1.00 98.44 81 LEU A CA 1
ATOM 615 C C . LEU A 1 81 ? -3.991 9.983 -15.844 1.00 98.44 81 LEU A C 1
ATOM 617 O O . LEU A 1 81 ? -3.821 10.034 -17.062 1.00 98.44 81 LEU A O 1
ATOM 621 N N . LEU A 1 82 ? -3.189 10.629 -14.990 1.00 97.94 82 LEU A N 1
ATOM 622 C CA . LEU A 1 82 ? -2.002 11.371 -15.433 1.00 97.94 82 LEU A CA 1
ATOM 623 C C . LEU A 1 82 ? -0.994 10.449 -16.133 1.00 97.94 82 LEU A C 1
ATOM 625 O O . LEU A 1 82 ? -0.440 10.823 -17.165 1.00 97.94 82 LEU A O 1
ATOM 629 N N . GLY A 1 83 ? -0.805 9.226 -15.627 1.00 96.94 83 GLY A N 1
ATOM 630 C CA . GLY A 1 83 ? -0.006 8.189 -16.288 1.00 96.94 83 GLY A CA 1
ATOM 631 C C . GLY A 1 83 ? -0.560 7.788 -17.662 1.00 96.94 83 GLY A C 1
ATOM 632 O O . GLY A 1 83 ? 0.202 7.694 -18.622 1.00 96.94 83 GLY A O 1
ATOM 633 N N . VAL A 1 84 ? -1.880 7.617 -17.799 1.00 97.56 84 VAL A N 1
ATOM 634 C CA . VAL A 1 84 ? -2.556 7.343 -19.082 1.00 97.56 84 VAL A CA 1
ATOM 635 C C . VAL A 1 84 ? -2.312 8.489 -20.062 1.00 97.56 84 VAL A C 1
ATOM 637 O O . VAL A 1 84 ? -1.792 8.261 -21.154 1.00 97.56 84 VAL A O 1
ATOM 640 N N . ILE A 1 85 ? -2.620 9.727 -19.670 1.00 96.94 85 ILE A N 1
ATOM 641 C CA . ILE A 1 85 ? -2.397 10.918 -20.502 1.00 96.94 85 ILE A CA 1
ATOM 642 C C . ILE A 1 85 ? -0.925 10.993 -20.924 1.00 96.94 85 ILE A C 1
ATOM 644 O O . ILE A 1 85 ? -0.625 11.134 -22.110 1.00 96.94 85 ILE A O 1
ATOM 648 N N . GLY A 1 86 ? -0.002 10.824 -19.978 1.00 95.62 86 GLY A N 1
ATOM 649 C CA . GLY A 1 86 ? 1.432 10.842 -20.233 1.00 95.62 86 GLY A CA 1
ATOM 650 C C . GLY A 1 86 ? 1.866 9.775 -21.236 1.00 95.62 86 GLY A C 1
ATOM 651 O O . GLY A 1 86 ? 2.521 10.084 -22.225 1.00 95.62 86 GLY A O 1
ATOM 652 N N . PHE A 1 87 ? 1.499 8.513 -21.025 1.00 94.56 87 PHE A N 1
ATOM 653 C CA . PHE A 1 87 ? 2.003 7.409 -21.840 1.00 94.56 87 PHE A CA 1
ATOM 654 C C . PHE A 1 87 ? 1.293 7.217 -23.181 1.00 94.56 87 PHE A C 1
ATOM 656 O O . PHE A 1 87 ? 1.903 6.604 -24.063 1.00 94.56 87 PHE A O 1
ATOM 663 N N . PHE A 1 88 ? 0.071 7.731 -23.356 1.00 94.38 88 PHE A N 1
ATOM 664 C CA . PHE A 1 88 ? -0.655 7.690 -24.632 1.00 94.38 88 PHE A CA 1
ATOM 665 C C . PHE A 1 88 ? -0.509 8.969 -25.467 1.00 94.38 88 PHE A C 1
ATOM 667 O O . PHE A 1 88 ? -0.490 8.866 -26.691 1.00 94.38 88 PHE A O 1
ATOM 674 N N . LEU A 1 89 ? -0.392 10.152 -24.848 1.00 95.12 89 LEU A N 1
ATOM 675 C CA . LEU A 1 89 ? -0.312 11.434 -25.571 1.00 95.12 89 LEU A CA 1
ATOM 676 C C . LEU A 1 89 ? 1.090 12.060 -25.553 1.00 95.12 89 LEU A C 1
ATOM 678 O O . LEU A 1 89 ? 1.445 12.782 -26.480 1.00 95.12 89 LEU A O 1
ATOM 682 N N . TYR A 1 90 ? 1.904 11.769 -24.533 1.00 94.50 90 TYR A N 1
ATOM 683 C CA . TYR A 1 90 ? 3.221 12.387 -24.316 1.00 94.50 90 TYR A CA 1
ATOM 684 C C . TYR A 1 90 ? 4.333 11.348 -24.089 1.00 94.50 90 TYR A C 1
ATOM 686 O O . TYR A 1 90 ? 5.246 11.560 -23.285 1.00 94.50 90 TYR A O 1
ATOM 694 N N . THR A 1 91 ? 4.269 10.211 -24.795 1.00 91.38 91 THR A N 1
ATOM 695 C CA . THR A 1 91 ? 5.148 9.050 -24.564 1.00 91.38 91 THR A CA 1
ATOM 696 C C . THR A 1 91 ? 6.629 9.422 -24.572 1.00 91.38 91 THR A C 1
ATOM 698 O O . THR A 1 91 ? 7.370 8.989 -23.694 1.00 91.38 91 THR A O 1
ATOM 701 N N . ASP A 1 92 ? 7.064 10.264 -25.512 1.00 91.06 92 ASP A N 1
ATOM 702 C CA . ASP A 1 92 ? 8.468 10.673 -25.613 1.00 91.06 92 ASP A CA 1
ATOM 703 C C . ASP A 1 92 ? 8.947 11.427 -24.372 1.00 91.06 92 ASP A C 1
ATOM 705 O O . ASP A 1 92 ? 10.089 11.254 -23.962 1.00 91.06 92 ASP A O 1
ATOM 709 N N . ALA A 1 93 ? 8.100 12.254 -23.755 1.00 92.31 93 ALA A N 1
ATOM 710 C CA . ALA A 1 93 ? 8.446 12.942 -22.515 1.00 92.31 93 ALA A CA 1
ATOM 711 C C . ALA A 1 93 ? 8.517 11.955 -21.341 1.00 92.31 93 ALA A C 1
ATOM 713 O O . ALA A 1 93 ? 9.464 12.004 -20.559 1.00 92.31 93 ALA A O 1
ATOM 714 N N . MET A 1 94 ? 7.565 11.020 -21.265 1.00 92.62 94 MET A N 1
ATOM 715 C CA . MET A 1 94 ? 7.518 9.996 -20.215 1.00 92.62 94 MET A CA 1
ATOM 716 C C . MET A 1 94 ? 8.669 8.990 -20.292 1.00 92.62 94 MET A C 1
ATOM 718 O O . MET A 1 94 ? 9.069 8.452 -19.267 1.00 92.62 94 MET A O 1
ATOM 722 N N . MET A 1 95 ? 9.219 8.737 -21.483 1.00 90.50 95 MET A N 1
ATOM 723 C CA . MET A 1 95 ? 10.326 7.794 -21.684 1.00 90.50 95 MET A CA 1
ATOM 724 C C . MET A 1 95 ? 11.721 8.430 -21.547 1.00 90.50 95 MET A C 1
ATOM 726 O O . MET A 1 95 ? 12.717 7.706 -21.503 1.00 90.50 95 MET A O 1
ATOM 730 N N . ARG A 1 96 ? 11.827 9.764 -21.466 1.00 88.44 96 ARG A N 1
ATOM 731 C CA . ARG A 1 96 ? 13.110 10.474 -21.293 1.00 88.44 96 ARG A CA 1
ATOM 732 C C . ARG A 1 96 ? 13.715 10.247 -19.907 1.00 88.44 96 ARG A C 1
ATOM 734 O O . ARG A 1 96 ? 13.014 9.943 -18.946 1.00 88.44 96 ARG A O 1
ATOM 741 N N . ASP A 1 97 ? 15.036 10.423 -19.823 1.00 87.19 97 ASP A N 1
ATOM 742 C CA . ASP A 1 97 ? 15.821 10.401 -18.575 1.00 87.19 97 ASP A CA 1
ATOM 743 C C . ASP A 1 97 ? 15.508 9.198 -17.657 1.00 87.19 97 ASP A C 1
ATOM 745 O O . ASP A 1 97 ? 15.282 9.316 -16.449 1.00 87.19 97 ASP A O 1
ATOM 749 N N . GLY A 1 98 ? 15.419 8.006 -18.256 1.00 84.81 98 GLY A N 1
ATOM 750 C CA . GLY A 1 98 ? 15.116 6.782 -17.513 1.00 84.81 98 GLY A CA 1
ATOM 751 C C . GLY A 1 98 ? 13.719 6.770 -16.884 1.00 84.81 98 GLY A C 1
ATOM 752 O O . GLY A 1 98 ? 13.531 6.118 -15.860 1.00 84.81 98 GLY A O 1
ATOM 753 N N . ARG A 1 99 ? 12.754 7.467 -17.502 1.00 91.88 99 ARG A N 1
ATOM 754 C CA . ARG A 1 99 ? 11.361 7.622 -17.047 1.00 91.88 99 ARG A CA 1
ATOM 755 C C . ARG A 1 99 ? 11.215 8.468 -15.784 1.00 91.88 99 ARG A C 1
ATOM 757 O O . ARG A 1 99 ? 10.432 8.150 -14.890 1.00 91.88 99 ARG A O 1
ATOM 764 N N . HIS A 1 100 ? 11.960 9.572 -15.710 1.00 94.00 100 HIS A N 1
ATOM 765 C CA . HIS A 1 100 ? 11.965 10.453 -14.537 1.00 94.00 100 HIS A CA 1
ATOM 766 C C . HIS A 1 100 ? 10.565 10.954 -14.152 1.00 94.00 100 HIS A C 1
ATOM 768 O O . HIS A 1 100 ? 10.209 10.887 -12.979 1.00 94.00 100 HIS A O 1
ATOM 774 N N . LEU A 1 101 ? 9.746 11.377 -15.121 1.00 95.38 101 LEU A N 1
ATOM 775 C CA . LEU A 1 101 ? 8.384 11.860 -14.852 1.00 95.38 101 LEU A CA 1
ATOM 776 C C . LEU A 1 101 ? 7.477 10.779 -14.247 1.00 95.38 101 LEU A C 1
ATOM 778 O O . LEU A 1 101 ? 6.714 11.072 -13.329 1.00 95.38 101 LEU A O 1
ATOM 782 N N . GLU A 1 102 ? 7.590 9.532 -14.711 1.00 95.31 102 GLU A N 1
ATOM 783 C CA . GLU A 1 102 ? 6.845 8.405 -14.136 1.00 95.31 102 GLU A CA 1
ATOM 784 C C . GLU A 1 102 ? 7.312 8.092 -12.711 1.00 95.31 102 GLU A C 1
ATOM 786 O O . GLU A 1 102 ? 6.491 7.873 -11.823 1.00 95.31 102 GLU A O 1
ATOM 791 N N . SER A 1 103 ? 8.624 8.152 -12.470 1.00 95.62 103 SER A N 1
ATOM 792 C CA . SER A 1 103 ? 9.202 7.986 -11.134 1.00 95.62 103 SER A CA 1
ATOM 793 C C . SER A 1 103 ? 8.685 9.058 -10.164 1.00 95.62 103 SER A C 1
ATOM 795 O O . SER A 1 103 ? 8.185 8.731 -9.089 1.00 95.62 103 SER A O 1
ATOM 797 N N . VAL A 1 104 ? 8.708 10.337 -10.563 1.00 97.00 104 VAL A N 1
ATOM 798 C CA . VAL A 1 1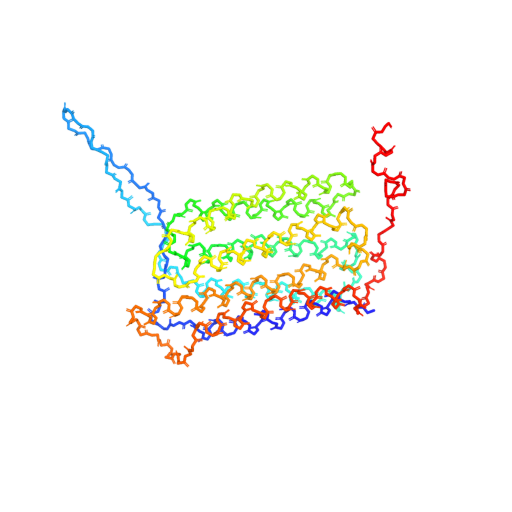04 ? 8.176 11.445 -9.748 1.00 97.00 104 VAL A CA 1
ATOM 799 C C . VAL A 1 104 ? 6.693 11.241 -9.456 1.00 97.00 104 VAL A C 1
ATOM 801 O O . VAL A 1 104 ? 6.294 11.291 -8.295 1.00 97.00 104 VAL A O 1
ATOM 804 N N . ARG A 1 105 ? 5.880 10.967 -10.485 1.00 97.75 105 ARG A N 1
ATOM 805 C CA . ARG A 1 105 ? 4.440 10.720 -10.330 1.00 97.75 105 ARG A CA 1
ATOM 806 C C . ARG A 1 105 ? 4.177 9.607 -9.313 1.00 97.75 105 ARG A C 1
ATOM 808 O O . ARG A 1 105 ? 3.376 9.798 -8.399 1.00 97.75 105 ARG A O 1
ATOM 815 N N . ARG A 1 106 ? 4.857 8.466 -9.463 1.00 97.50 106 ARG A N 1
ATOM 816 C CA . ARG A 1 106 ? 4.695 7.296 -8.595 1.00 97.50 106 ARG A CA 1
ATOM 817 C C . ARG A 1 106 ? 5.065 7.599 -7.148 1.00 97.50 106 ARG A C 1
ATOM 819 O O . ARG A 1 106 ? 4.250 7.357 -6.267 1.00 97.50 106 ARG A O 1
ATOM 826 N N . TYR A 1 107 ? 6.256 8.134 -6.885 1.00 98.00 107 TYR A N 1
ATOM 827 C CA . TYR A 1 107 ? 6.699 8.341 -5.502 1.00 98.00 107 TYR A CA 1
ATOM 828 C C . TYR A 1 107 ? 5.950 9.476 -4.800 1.00 98.00 107 TYR A C 1
ATOM 830 O O . TYR A 1 107 ? 5.708 9.373 -3.601 1.00 98.00 107 TYR A O 1
ATOM 838 N N . VAL A 1 108 ? 5.512 10.515 -5.524 1.00 98.38 108 VAL A N 1
ATOM 839 C CA . VAL A 1 108 ? 4.618 11.542 -4.961 1.00 98.38 108 VAL A CA 1
ATOM 840 C C . VAL A 1 108 ? 3.263 10.938 -4.600 1.00 98.38 108 VAL A C 1
ATOM 842 O O . VAL A 1 108 ? 2.771 11.160 -3.497 1.00 98.38 108 VAL A O 1
ATOM 845 N N . GLU A 1 109 ? 2.670 10.141 -5.491 1.00 98.44 109 GLU A N 1
ATOM 846 C CA . GLU A 1 109 ? 1.413 9.457 -5.189 1.00 98.44 109 GLU A CA 1
ATOM 847 C C . GLU A 1 109 ? 1.569 8.499 -4.007 1.00 98.44 109 GLU A C 1
ATOM 849 O O . GLU A 1 109 ? 0.759 8.550 -3.085 1.00 98.44 109 GLU A O 1
ATOM 854 N N . TYR A 1 110 ? 2.606 7.662 -3.979 1.00 98.25 110 TYR A N 1
ATOM 855 C CA . TYR A 1 110 ? 2.824 6.709 -2.888 1.00 98.25 110 TYR A CA 1
ATOM 856 C C . TYR A 1 110 ? 3.127 7.405 -1.558 1.00 98.25 110 TYR A C 1
ATOM 858 O O . TYR A 1 110 ? 2.734 6.895 -0.510 1.00 98.25 110 TYR A O 1
ATOM 866 N N . ALA A 1 111 ? 3.756 8.586 -1.570 1.00 98.00 111 ALA A N 1
ATOM 867 C CA . ALA A 1 111 ? 4.064 9.326 -0.344 1.00 98.00 111 ALA A CA 1
ATOM 868 C C . ALA A 1 111 ? 2.785 9.778 0.369 1.00 98.00 111 ALA A C 1
ATOM 870 O O . ALA A 1 111 ? 2.746 9.845 1.596 1.00 98.00 111 ALA A O 1
ATOM 871 N N . VAL A 1 112 ? 1.730 10.031 -0.406 1.00 97.94 112 VAL A N 1
ATOM 872 C CA . VAL A 1 112 ? 0.408 10.388 0.106 1.00 97.94 112 VAL A CA 1
ATOM 873 C C . VAL A 1 112 ? -0.427 9.135 0.363 1.00 97.94 112 VAL A C 1
ATOM 875 O O . VAL A 1 112 ? -0.877 8.899 1.478 1.00 97.94 112 VAL A O 1
ATOM 878 N N . THR A 1 113 ? -0.617 8.307 -0.658 1.00 98.25 113 THR A N 1
ATOM 879 C CA . THR A 1 113 ? -1.621 7.232 -0.658 1.00 98.25 113 THR A CA 1
ATOM 880 C C . THR A 1 113 ? -1.231 6.037 0.208 1.00 98.25 113 THR A C 1
ATOM 882 O O . THR A 1 113 ? -2.064 5.520 0.944 1.00 98.25 113 THR A O 1
ATOM 885 N N . ALA A 1 114 ? 0.040 5.620 0.219 1.00 97.50 114 ALA A N 1
ATOM 886 C CA . ALA A 1 114 ? 0.456 4.538 1.115 1.00 97.50 114 ALA A CA 1
ATOM 887 C C . ALA A 1 114 ? 0.308 4.956 2.588 1.00 97.50 114 ALA A C 1
ATOM 889 O O . ALA A 1 114 ? -0.201 4.174 3.386 1.00 97.50 114 ALA A O 1
ATOM 890 N N . GLY A 1 115 ? 0.635 6.213 2.909 1.00 97.00 115 GLY A N 1
ATOM 891 C CA . GLY A 1 115 ? 0.455 6.776 4.245 1.00 97.00 115 GLY A CA 1
ATOM 892 C C . GLY A 1 115 ? -1.018 6.904 4.640 1.00 97.00 115 GLY A C 1
ATOM 893 O O . GLY A 1 115 ? -1.386 6.510 5.741 1.00 97.00 115 GLY A O 1
ATOM 894 N N . LEU A 1 116 ? -1.887 7.392 3.744 1.00 97.12 116 LEU A N 1
ATOM 895 C CA . LEU A 1 116 ? -3.334 7.447 3.994 1.00 97.12 116 LEU A CA 1
ATOM 896 C C . LEU A 1 116 ? -3.929 6.055 4.236 1.00 97.12 116 LEU A C 1
ATOM 898 O O . LEU A 1 116 ? -4.746 5.894 5.141 1.00 97.12 116 LEU A O 1
ATOM 902 N N . LEU A 1 117 ? -3.510 5.053 3.460 1.00 98.00 117 LEU A N 1
ATOM 903 C CA . LEU A 1 117 ? -3.958 3.675 3.637 1.00 98.00 117 LEU A CA 1
ATOM 904 C C . LEU A 1 117 ? -3.461 3.077 4.960 1.00 98.00 117 LEU A C 1
ATOM 906 O O . LEU A 1 117 ? -4.247 2.456 5.668 1.00 98.00 117 LEU A O 1
ATOM 910 N N . GLU A 1 118 ? -2.198 3.296 5.333 1.00 97.56 118 GLU A N 1
ATOM 911 C CA . GLU A 1 118 ? -1.662 2.872 6.635 1.00 97.56 118 GLU A CA 1
ATOM 912 C C . GLU A 1 118 ? -2.415 3.521 7.803 1.00 97.56 118 GLU A C 1
ATOM 914 O O . GLU A 1 118 ? -2.730 2.848 8.784 1.00 97.56 118 GLU A O 1
ATOM 919 N N . VAL A 1 119 ? -2.762 4.807 7.690 1.00 96.19 119 VAL A N 1
ATOM 920 C CA . VAL A 1 119 ? -3.588 5.504 8.686 1.00 96.19 119 VAL A CA 1
ATOM 921 C C . VAL A 1 119 ? -4.995 4.915 8.738 1.00 96.19 119 VAL A C 1
ATOM 923 O O . VAL A 1 119 ? -5.495 4.653 9.829 1.00 96.19 119 VAL A O 1
ATOM 926 N N . ALA A 1 120 ? -5.623 4.655 7.588 1.00 95.44 120 ALA A N 1
ATOM 927 C CA . ALA A 1 120 ? -6.938 4.023 7.539 1.00 95.44 120 ALA A CA 1
ATOM 928 C C . ALA A 1 120 ? -6.921 2.635 8.197 1.00 95.44 120 ALA A C 1
ATOM 930 O O . ALA A 1 120 ? -7.827 2.324 8.964 1.00 95.44 120 ALA A O 1
ATOM 931 N N . LEU A 1 121 ? -5.876 1.833 7.966 1.00 96.44 121 LEU A N 1
ATOM 932 C CA . LEU A 1 121 ? -5.681 0.540 8.627 1.00 96.44 121 LEU A CA 1
ATOM 933 C C . LEU A 1 121 ? -5.506 0.709 10.138 1.00 96.44 121 LEU A C 1
ATOM 935 O O . LEU A 1 121 ? -6.225 0.081 10.909 1.00 96.44 121 LEU A O 1
ATOM 939 N N . LEU A 1 122 ? -4.585 1.568 10.578 1.00 95.69 122 LEU A N 1
ATOM 940 C CA . LEU A 1 122 ? -4.275 1.740 11.996 1.00 95.69 122 LEU A CA 1
ATOM 941 C C . LEU A 1 122 ? -5.484 2.261 12.794 1.00 95.69 122 LEU A C 1
ATOM 943 O O . LEU A 1 122 ? -5.840 1.687 13.825 1.00 95.69 122 LEU A O 1
ATOM 947 N N . VAL A 1 123 ? -6.133 3.319 12.305 1.00 94.31 123 VAL A N 1
ATOM 948 C CA . VAL A 1 123 ? -7.303 3.922 12.962 1.00 94.31 123 VAL A CA 1
ATOM 949 C C . VAL A 1 123 ? -8.541 3.042 12.788 1.00 94.31 123 VAL A C 1
ATOM 951 O O . VAL A 1 123 ? -9.321 2.898 13.721 1.00 94.31 123 VAL A O 1
ATOM 954 N N . GLY A 1 124 ? -8.701 2.379 11.639 1.00 92.31 124 GLY A N 1
ATOM 955 C CA . GLY A 1 124 ? -9.797 1.436 11.394 1.00 92.31 124 GLY A CA 1
ATOM 956 C C . GLY A 1 124 ? -9.754 0.198 12.290 1.00 92.31 124 GLY A C 1
ATOM 957 O O . GLY A 1 124 ? -10.792 -0.402 12.549 1.00 92.31 124 GLY A O 1
ATOM 958 N N . MET A 1 125 ? -8.576 -0.143 12.814 1.00 92.69 125 MET A N 1
ATOM 959 C CA . MET A 1 125 ? -8.374 -1.151 13.859 1.00 92.69 125 MET A CA 1
ATOM 960 C C . MET A 1 125 ? -8.543 -0.597 15.287 1.00 92.69 125 MET A C 1
ATOM 962 O O . MET A 1 125 ? -8.273 -1.301 16.257 1.00 92.69 125 MET A O 1
ATOM 966 N N . GLY A 1 126 ? -8.954 0.663 15.438 1.00 90.38 126 GLY A N 1
ATOM 967 C CA . GLY A 1 126 ? -9.254 1.289 16.725 1.00 90.38 126 GLY A CA 1
ATOM 968 C C . GLY A 1 126 ? -8.067 1.937 17.441 1.00 90.38 126 GLY A C 1
ATOM 969 O O . GLY A 1 126 ? -8.220 2.330 18.598 1.00 90.38 126 GLY A O 1
ATOM 970 N N . SER A 1 127 ? -6.895 2.076 16.807 1.00 93.38 127 SER A N 1
ATOM 971 C CA . SER A 1 127 ? -5.808 2.851 17.424 1.00 93.38 127 SER A CA 1
ATOM 972 C C . SER A 1 127 ? -6.169 4.334 17.480 1.00 93.38 127 SER A C 1
ATOM 974 O O . SER A 1 127 ? -6.636 4.918 16.500 1.00 93.38 127 SER A O 1
ATOM 976 N N . THR A 1 128 ? -5.896 4.951 18.629 1.00 94.69 128 THR A N 1
ATOM 977 C CA . THR A 1 128 ? -6.181 6.365 18.888 1.00 94.69 128 THR A CA 1
ATOM 978 C C . THR A 1 128 ? -4.925 7.225 18.990 1.00 94.69 128 THR A C 1
ATOM 980 O O . THR A 1 128 ? -5.016 8.422 19.238 1.00 94.69 128 THR A O 1
ATOM 983 N N . SER A 1 129 ? -3.727 6.663 18.821 1.00 95.81 129 SER A N 1
ATOM 984 C CA . SER A 1 129 ? -2.492 7.413 19.059 1.00 95.81 129 SER A CA 1
ATOM 985 C C . SER A 1 129 ? -2.163 8.358 17.901 1.00 95.81 129 SER A C 1
ATOM 987 O O . SER A 1 129 ? -1.751 7.920 16.823 1.00 95.81 129 SER A O 1
ATOM 989 N N . PHE A 1 130 ? -2.238 9.673 18.141 1.00 96.81 130 PHE A N 1
ATOM 990 C CA . PHE A 1 130 ? -1.812 10.669 17.152 1.00 96.81 130 PHE A CA 1
ATOM 991 C C . PHE A 1 130 ? -0.320 10.531 16.794 1.00 96.81 130 PHE A C 1
ATOM 993 O O . PHE A 1 130 ? 0.062 10.684 15.633 1.00 96.81 130 PHE A O 1
ATOM 1000 N N . TYR A 1 131 ? 0.530 10.175 17.764 1.00 96.50 131 TYR A N 1
ATOM 1001 C CA . TYR A 1 131 ? 1.965 9.991 17.531 1.00 96.50 131 TYR A CA 1
ATOM 1002 C C . TYR A 1 131 ? 2.275 8.824 16.591 1.00 96.50 131 TYR A C 1
ATOM 1004 O O . TYR A 1 131 ? 3.174 8.946 15.760 1.00 96.50 131 TYR A O 1
ATOM 1012 N N . GLN A 1 132 ? 1.533 7.715 16.681 1.00 96.56 132 GLN A N 1
ATOM 1013 C CA . GLN A 1 132 ? 1.704 6.589 15.757 1.00 96.56 132 GLN A CA 1
ATOM 1014 C C . GLN A 1 132 ? 1.330 6.984 14.325 1.00 96.56 132 GLN A C 1
ATOM 1016 O O . GLN A 1 132 ? 2.071 6.678 13.394 1.00 96.56 132 GLN A O 1
ATOM 1021 N N . VAL A 1 133 ? 0.228 7.723 14.155 1.00 96.94 133 VAL A N 1
ATOM 1022 C CA . VAL A 1 133 ? -0.187 8.259 12.850 1.00 96.94 133 VAL A CA 1
ATOM 1023 C C . VAL A 1 133 ? 0.878 9.192 12.272 1.00 96.94 133 VAL A C 1
ATOM 1025 O O . VAL A 1 133 ? 1.282 9.025 11.122 1.00 96.94 133 VAL A O 1
ATOM 1028 N N . LEU A 1 134 ? 1.390 10.136 13.068 1.00 97.31 134 LEU A N 1
ATOM 1029 C CA . LEU A 1 134 ? 2.440 11.052 12.621 1.00 97.31 134 LEU A CA 1
ATOM 1030 C C . LEU A 1 134 ? 3.724 10.302 12.233 1.00 97.31 134 LEU A C 1
ATOM 1032 O O . LEU A 1 134 ? 4.321 10.596 11.198 1.00 97.31 134 LEU A O 1
ATOM 1036 N N . PHE A 1 135 ? 4.128 9.315 13.036 1.00 97.38 135 PHE A N 1
ATOM 1037 C CA . PHE A 1 135 ? 5.284 8.469 12.752 1.00 97.38 135 PHE A CA 1
ATOM 1038 C C . PHE A 1 135 ? 5.144 7.736 11.413 1.00 97.38 135 PHE A C 1
ATOM 1040 O O . PHE A 1 135 ? 6.077 7.762 10.609 1.00 97.38 135 PHE A O 1
ATOM 1047 N N . ILE A 1 136 ? 3.984 7.126 11.158 1.00 97.31 136 ILE A N 1
ATOM 1048 C CA . ILE A 1 136 ? 3.690 6.416 9.908 1.00 97.31 136 ILE A CA 1
ATOM 1049 C C . ILE A 1 136 ? 3.778 7.364 8.713 1.00 97.31 136 ILE A C 1
ATOM 1051 O O . ILE A 1 136 ? 4.492 7.072 7.756 1.00 97.31 136 ILE A O 1
ATOM 1055 N N . LEU A 1 137 ? 3.123 8.527 8.778 1.00 97.56 137 LEU A N 1
ATOM 1056 C CA . LEU A 1 137 ? 3.107 9.481 7.666 1.00 97.56 137 LEU A CA 1
ATOM 1057 C C . LEU A 1 137 ? 4.514 9.992 7.327 1.00 97.56 137 LEU A C 1
ATOM 1059 O O . LEU A 1 137 ? 4.909 9.995 6.160 1.00 97.56 137 LEU A O 1
ATOM 1063 N N . LEU A 1 138 ? 5.295 10.383 8.339 1.00 97.50 138 LEU A N 1
ATOM 1064 C CA . LEU A 1 138 ? 6.662 10.871 8.139 1.00 97.50 138 LEU A CA 1
ATOM 1065 C C . LEU A 1 138 ? 7.594 9.766 7.623 1.00 97.50 138 LEU A C 1
ATOM 1067 O O . LEU A 1 138 ? 8.390 10.005 6.711 1.00 97.50 138 LEU A O 1
ATOM 1071 N N . SER A 1 139 ? 7.472 8.554 8.168 1.00 97.19 139 SER A N 1
ATOM 1072 C CA . SER A 1 139 ? 8.269 7.405 7.730 1.00 97.19 139 SER A CA 1
ATOM 1073 C C . SER A 1 139 ? 7.923 7.006 6.298 1.00 97.19 139 SER A C 1
ATOM 1075 O O . SER A 1 139 ? 8.834 6.768 5.508 1.00 97.19 139 SER A O 1
ATOM 1077 N N . ASN A 1 140 ? 6.641 7.018 5.915 1.00 97.94 140 ASN A N 1
ATOM 1078 C CA . ASN A 1 140 ? 6.224 6.729 4.545 1.00 97.94 140 ASN A CA 1
ATOM 1079 C C . ASN A 1 140 ? 6.830 7.728 3.551 1.00 97.94 140 ASN A C 1
ATOM 1081 O O . ASN A 1 140 ? 7.410 7.311 2.549 1.00 97.94 140 ASN A O 1
ATOM 1085 N N . VAL A 1 141 ? 6.790 9.034 3.843 1.00 98.31 141 VAL A N 1
ATOM 1086 C CA . VAL A 1 141 ? 7.439 10.049 2.991 1.00 98.31 141 VAL A CA 1
ATOM 1087 C C . VAL A 1 141 ? 8.931 9.750 2.824 1.00 98.31 141 VAL A C 1
ATOM 1089 O O . VAL A 1 141 ? 9.437 9.775 1.701 1.00 98.31 141 VAL A O 1
ATOM 1092 N N . ALA A 1 142 ? 9.633 9.417 3.911 1.00 98.12 142 ALA A N 1
ATOM 1093 C CA . ALA A 1 142 ? 11.049 9.062 3.853 1.00 98.12 142 ALA A CA 1
ATOM 1094 C C . ALA A 1 142 ? 11.300 7.798 3.008 1.00 98.12 142 ALA A C 1
ATOM 1096 O O . ALA A 1 142 ? 12.200 7.799 2.170 1.00 98.12 142 ALA A O 1
ATOM 1097 N N . ILE A 1 143 ? 10.486 6.749 3.167 1.00 97.88 143 ILE A N 1
ATOM 1098 C CA . ILE A 1 143 ? 10.571 5.505 2.381 1.00 97.88 143 ILE A CA 1
ATOM 1099 C C . ILE A 1 143 ? 10.400 5.794 0.886 1.00 97.88 143 ILE A C 1
ATOM 1101 O O . ILE A 1 143 ? 11.205 5.328 0.075 1.00 97.88 143 ILE A O 1
ATOM 1105 N N . GLN A 1 144 ? 9.405 6.604 0.509 1.00 98.00 144 GLN A N 1
ATOM 1106 C CA . GLN A 1 144 ? 9.196 6.963 -0.896 1.00 98.00 144 GLN A CA 1
ATOM 1107 C C . GLN A 1 144 ? 10.341 7.808 -1.454 1.00 98.00 144 GLN A C 1
ATOM 1109 O O . GLN A 1 144 ? 10.741 7.629 -2.604 1.00 98.00 144 GLN A O 1
ATOM 1114 N N . LEU A 1 145 ? 10.929 8.683 -0.635 1.00 97.69 145 LEU A N 1
ATOM 1115 C CA . LEU A 1 145 ? 12.104 9.450 -1.031 1.00 97.69 145 LEU A CA 1
ATOM 1116 C C . LEU A 1 145 ? 13.315 8.536 -1.276 1.00 97.69 145 LEU A C 1
ATOM 1118 O O . LEU A 1 145 ? 14.024 8.720 -2.263 1.00 97.69 145 LEU A O 1
ATOM 1122 N N . MET A 1 146 ? 13.514 7.510 -0.441 1.00 97.50 146 MET A N 1
ATOM 1123 C CA . MET A 1 146 ? 14.561 6.498 -0.637 1.00 97.50 146 MET A CA 1
ATOM 1124 C C . MET A 1 146 ? 14.351 5.714 -1.938 1.00 97.50 146 MET A C 1
ATOM 1126 O O . MET A 1 146 ? 15.300 5.528 -2.699 1.00 97.50 146 MET A O 1
ATOM 1130 N N . GLY A 1 147 ? 13.113 5.313 -2.239 1.00 96.69 147 GLY A N 1
ATOM 1131 C CA . GLY A 1 147 ? 12.774 4.667 -3.510 1.00 96.69 147 GLY A CA 1
ATOM 1132 C C . GLY A 1 147 ? 13.070 5.560 -4.720 1.00 96.69 147 GLY A C 1
ATOM 1133 O O . GLY A 1 147 ? 13.764 5.141 -5.649 1.00 96.69 147 GLY A O 1
ATOM 1134 N N . TYR A 1 148 ? 12.650 6.827 -4.672 1.00 97.06 148 TYR A N 1
ATOM 1135 C CA . TYR A 1 148 ? 12.960 7.809 -5.713 1.00 97.06 148 TYR A CA 1
ATOM 1136 C C . TYR A 1 148 ? 14.472 7.990 -5.904 1.00 97.06 148 TYR A C 1
ATOM 1138 O O . TYR A 1 148 ? 14.972 7.943 -7.029 1.00 97.06 148 TYR A O 1
ATOM 1146 N N . MET A 1 149 ? 15.225 8.156 -4.812 1.00 96.56 149 MET A N 1
ATOM 1147 C CA . MET A 1 149 ? 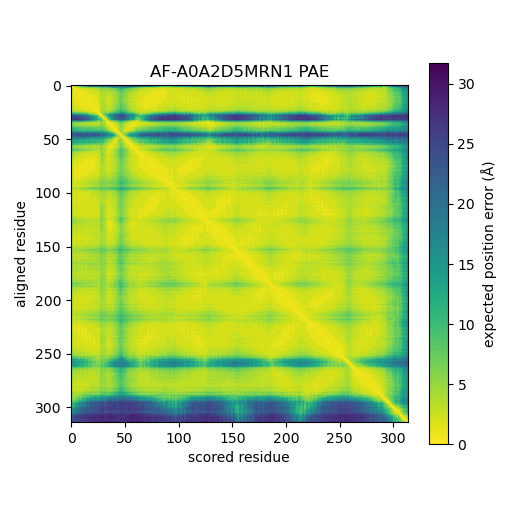16.681 8.300 -4.868 1.00 96.56 149 MET A CA 1
ATOM 1148 C C . MET A 1 149 ? 17.361 7.056 -5.446 1.00 96.56 149 MET A C 1
ATOM 1150 O O . MET A 1 149 ? 18.310 7.207 -6.219 1.00 96.56 149 MET A O 1
ATOM 1154 N N . SER A 1 150 ? 16.849 5.856 -5.144 1.00 94.88 150 SER A N 1
ATOM 1155 C CA . SER A 1 150 ? 17.303 4.606 -5.766 1.00 94.88 150 SER A CA 1
ATOM 1156 C C . SER A 1 150 ? 17.186 4.682 -7.287 1.00 94.88 150 SER A C 1
ATOM 1158 O O . SER A 1 150 ? 18.144 4.433 -8.009 1.00 94.88 150 SER A O 1
ATOM 1160 N N . GLU A 1 151 ? 16.052 5.130 -7.816 1.00 92.31 151 GLU A N 1
ATOM 1161 C CA . GLU A 1 151 ? 15.867 5.202 -9.267 1.00 92.31 151 GLU A CA 1
ATOM 1162 C C . GLU A 1 151 ? 16.655 6.326 -9.952 1.00 92.31 151 GLU A C 1
ATOM 1164 O O . GLU A 1 151 ? 16.871 6.269 -11.166 1.00 92.31 151 GLU A O 1
ATOM 1169 N N . ARG A 1 152 ? 17.072 7.358 -9.208 1.00 92.56 152 ARG A N 1
ATOM 1170 C CA . ARG A 1 152 ? 17.788 8.513 -9.769 1.00 92.56 152 ARG A CA 1
ATOM 1171 C C . ARG A 1 152 ? 19.299 8.390 -9.784 1.00 92.56 152 ARG A C 1
ATOM 1173 O O . ARG A 1 152 ? 19.952 9.107 -10.542 1.00 92.56 152 ARG A O 1
ATOM 1180 N N . THR A 1 153 ? 19.866 7.493 -8.993 1.00 90.44 153 THR A N 1
ATOM 1181 C CA . THR A 1 153 ? 21.297 7.207 -9.066 1.00 90.44 153 THR A CA 1
ATOM 1182 C C . THR A 1 153 ? 21.596 6.197 -10.179 1.00 90.44 153 THR A C 1
ATOM 1184 O O . THR A 1 153 ? 20.812 5.286 -10.436 1.00 90.44 153 THR A O 1
ATOM 1187 N N . GLN A 1 154 ? 22.753 6.337 -10.830 1.00 86.12 154 GLN A N 1
ATOM 1188 C CA . GLN A 1 154 ? 23.281 5.343 -11.779 1.00 86.12 154 GLN A CA 1
ATOM 1189 C C . GLN A 1 154 ? 24.211 4.323 -11.097 1.00 86.12 154 GLN A C 1
ATOM 1191 O O . GLN A 1 154 ? 24.548 3.291 -11.675 1.00 86.12 154 GLN A O 1
ATOM 1196 N N . ASP A 1 155 ? 24.630 4.605 -9.861 1.00 87.94 155 ASP A N 1
ATOM 1197 C CA . ASP A 1 155 ? 25.492 3.735 -9.062 1.00 87.94 155 ASP A CA 1
ATOM 1198 C C . ASP A 1 155 ? 24.668 2.600 -8.448 1.00 87.94 155 ASP A C 1
ATOM 1200 O O . ASP A 1 155 ? 23.842 2.827 -7.561 1.00 87.94 155 ASP A O 1
ATOM 1204 N N . ARG A 1 156 ? 24.931 1.372 -8.902 1.00 85.44 156 ARG A N 1
ATOM 1205 C CA . ARG A 1 156 ? 24.219 0.157 -8.490 1.00 85.44 156 ARG A CA 1
ATOM 1206 C C . ARG A 1 156 ? 24.289 -0.111 -6.987 1.00 85.44 156 ARG A C 1
ATOM 1208 O O . ARG A 1 156 ? 23.294 -0.531 -6.405 1.00 85.44 156 ARG A O 1
ATOM 1215 N N . MET A 1 157 ? 25.432 0.129 -6.350 1.00 88.00 157 MET A N 1
ATOM 1216 C CA . MET A 1 157 ? 25.572 -0.102 -4.911 1.00 88.00 157 MET A CA 1
ATOM 1217 C C . MET A 1 157 ? 24.740 0.902 -4.125 1.00 88.00 157 MET A C 1
ATOM 1219 O O . MET A 1 157 ? 24.056 0.522 -3.177 1.00 88.00 157 MET A O 1
ATOM 1223 N N . ARG A 1 158 ? 24.706 2.165 -4.567 1.00 92.06 158 ARG A N 1
ATOM 1224 C CA . ARG A 1 158 ? 23.805 3.165 -3.978 1.00 92.06 158 ARG A CA 1
ATOM 1225 C C . ARG A 1 158 ? 22.336 2.783 -4.147 1.00 92.06 158 ARG A C 1
ATOM 1227 O O . ARG A 1 158 ? 21.587 2.935 -3.192 1.00 92.06 158 ARG A O 1
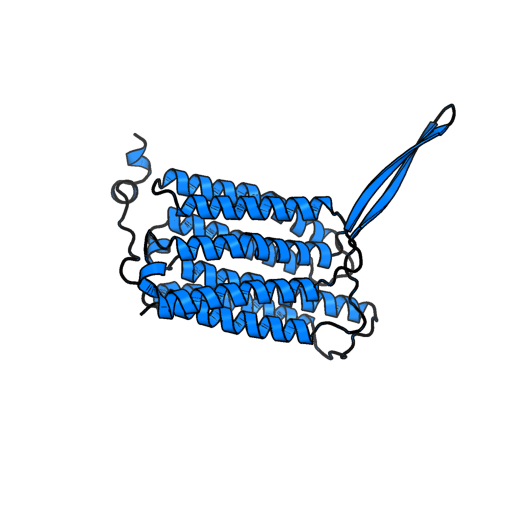ATOM 1234 N N . GLN A 1 159 ? 21.931 2.248 -5.302 1.00 93.12 159 GLN A N 1
ATOM 1235 C CA . GLN A 1 159 ? 20.561 1.745 -5.512 1.00 93.12 159 GLN A CA 1
ATOM 1236 C C . GLN A 1 159 ? 20.183 0.675 -4.477 1.00 93.12 159 GLN A C 1
ATOM 1238 O O . GLN A 1 159 ? 19.134 0.743 -3.835 1.00 93.12 159 GLN A O 1
ATOM 1243 N N . ILE A 1 160 ? 21.080 -0.291 -4.260 1.00 92.62 160 ILE A N 1
ATOM 1244 C CA . ILE A 1 160 ? 20.887 -1.355 -3.269 1.00 92.62 160 ILE A CA 1
ATOM 1245 C C . ILE A 1 160 ? 20.808 -0.766 -1.856 1.00 92.62 160 ILE A C 1
ATOM 1247 O O . ILE A 1 160 ? 19.895 -1.111 -1.110 1.00 92.62 160 ILE A O 1
ATOM 1251 N N . TYR A 1 161 ? 21.702 0.158 -1.492 1.00 94.62 161 TYR A N 1
ATOM 1252 C CA . TYR A 1 161 ? 21.675 0.804 -0.177 1.00 94.62 161 TYR A CA 1
ATOM 1253 C C . TYR A 1 161 ? 20.402 1.613 0.063 1.00 94.62 161 TYR A C 1
ATOM 1255 O O . TYR A 1 161 ? 19.828 1.515 1.145 1.00 94.62 161 TYR A O 1
ATOM 1263 N N . TYR A 1 162 ? 19.921 2.364 -0.930 1.00 96.81 162 TYR A N 1
ATOM 1264 C CA . TYR A 1 162 ? 18.651 3.077 -0.814 1.00 96.81 162 TYR A CA 1
ATOM 1265 C C . TYR A 1 162 ? 17.474 2.109 -0.657 1.00 96.81 162 TYR A C 1
ATOM 1267 O O . TYR A 1 162 ? 16.619 2.324 0.200 1.00 96.81 162 TYR A O 1
ATOM 1275 N N . SER A 1 163 ? 17.467 1.004 -1.408 1.00 94.44 163 SER A N 1
ATOM 1276 C CA . SER A 1 163 ? 16.432 -0.034 -1.303 1.00 94.44 163 SER A CA 1
ATOM 1277 C C . SER A 1 163 ? 16.418 -0.701 0.079 1.00 94.44 163 SER A C 1
ATOM 1279 O O . SER A 1 163 ? 15.362 -0.816 0.699 1.00 94.44 163 SER A O 1
ATOM 1281 N N . LEU A 1 164 ? 17.586 -1.091 0.603 1.00 94.56 164 LEU A N 1
ATOM 1282 C CA . LEU A 1 164 ? 17.718 -1.668 1.946 1.00 94.56 164 LEU A CA 1
ATOM 1283 C C . LEU A 1 164 ? 17.374 -0.655 3.044 1.00 94.56 164 LEU A C 1
ATOM 1285 O O . LEU A 1 164 ? 16.702 -1.004 4.010 1.00 94.56 164 LEU A O 1
ATOM 1289 N N . GLY A 1 165 ? 17.782 0.605 2.884 1.00 95.50 165 GLY A N 1
ATOM 1290 C CA . GLY A 1 165 ? 17.409 1.685 3.796 1.00 95.50 165 GLY A CA 1
ATOM 1291 C C . GLY A 1 165 ? 15.894 1.891 3.852 1.00 95.50 165 GLY A C 1
ATOM 1292 O O . GLY A 1 165 ? 15.337 2.007 4.939 1.00 95.50 165 GLY A O 1
ATOM 1293 N N . GLY A 1 166 ? 15.214 1.844 2.701 1.00 95.12 166 GLY A N 1
ATOM 1294 C CA . GLY A 1 166 ? 13.751 1.865 2.630 1.00 95.12 166 GLY A CA 1
ATOM 1295 C C . GLY A 1 166 ? 13.102 0.706 3.396 1.00 95.12 166 GLY A C 1
ATOM 1296 O O . GLY A 1 166 ? 12.168 0.932 4.157 1.00 95.12 166 GLY A O 1
ATOM 1297 N N . PHE A 1 167 ? 13.632 -0.516 3.278 1.00 92.62 167 PHE A N 1
ATOM 1298 C CA . PHE A 1 167 ? 13.159 -1.667 4.062 1.00 92.62 167 PHE A CA 1
ATOM 1299 C C . PHE A 1 167 ? 13.324 -1.483 5.571 1.00 92.62 167 PHE A C 1
ATOM 1301 O O . PHE A 1 167 ? 12.410 -1.792 6.334 1.00 92.62 167 PHE A O 1
ATOM 1308 N N . VAL A 1 168 ? 14.484 -0.984 6.003 1.00 94.94 168 VAL A N 1
ATOM 1309 C CA . VAL A 1 168 ? 14.752 -0.723 7.424 1.00 94.94 168 VAL A CA 1
ATOM 1310 C C . VAL A 1 168 ? 13.786 0.327 7.972 1.00 94.94 168 VAL A C 1
ATOM 1312 O O . VAL A 1 168 ? 13.293 0.165 9.083 1.00 94.94 168 VAL A O 1
ATOM 1315 N N . LEU A 1 169 ? 13.467 1.363 7.189 1.00 95.25 169 LEU A N 1
ATOM 1316 C CA . LEU A 1 169 ? 12.476 2.377 7.563 1.00 95.25 169 LEU A CA 1
ATOM 1317 C C . LEU A 1 169 ? 11.037 1.840 7.565 1.00 95.25 169 LEU A C 1
ATOM 1319 O O . LEU A 1 169 ? 10.229 2.278 8.378 1.00 95.25 169 LEU A O 1
ATOM 1323 N N . LEU A 1 170 ? 10.717 0.886 6.688 1.00 95.19 170 LEU A N 1
ATOM 1324 C CA . LEU A 1 170 ? 9.393 0.267 6.605 1.00 95.19 170 LEU A CA 1
ATOM 1325 C C . LEU A 1 170 ? 9.101 -0.671 7.788 1.00 95.19 170 LEU A C 1
ATOM 1327 O O . LEU A 1 170 ? 7.956 -0.770 8.232 1.00 95.19 170 LEU A O 1
ATOM 1331 N N . ALA A 1 171 ? 10.118 -1.359 8.314 1.00 95.94 171 ALA A N 1
ATOM 1332 C CA . ALA A 1 171 ? 9.939 -2.375 9.351 1.00 95.94 171 ALA A CA 1
ATOM 1333 C C . ALA A 1 171 ? 9.243 -1.857 10.635 1.00 95.94 171 ALA A C 1
ATOM 1335 O O . ALA A 1 171 ? 8.327 -2.534 11.113 1.00 95.94 171 ALA A O 1
ATOM 1336 N N . PRO A 1 172 ? 9.583 -0.673 11.185 1.00 96.31 172 PRO A N 1
ATOM 1337 C CA . PRO A 1 172 ? 8.840 -0.080 12.295 1.00 96.31 172 PRO A CA 1
ATOM 1338 C C . PRO A 1 172 ? 7.358 0.176 11.997 1.00 96.31 172 PRO A C 1
ATOM 1340 O O . PRO A 1 172 ? 6.521 -0.210 12.810 1.00 96.31 172 PRO A O 1
ATOM 1343 N N . SER A 1 173 ? 7.010 0.763 10.844 1.00 95.38 173 SER A N 1
ATOM 1344 C CA . SER A 1 173 ? 5.606 1.016 10.473 1.00 95.38 173 SER A CA 1
ATOM 1345 C C . SER A 1 173 ? 4.819 -0.288 10.354 1.00 95.38 173 SER A C 1
ATOM 1347 O O . SER A 1 173 ? 3.712 -0.401 10.883 1.00 95.38 173 SER A O 1
ATOM 1349 N N . ILE A 1 174 ? 5.427 -1.314 9.744 1.00 96.56 174 ILE A N 1
ATOM 1350 C CA . ILE A 1 174 ? 4.843 -2.657 9.693 1.00 96.56 174 ILE A CA 1
ATOM 1351 C C . ILE A 1 174 ? 4.617 -3.215 11.096 1.00 96.56 174 ILE A C 1
ATOM 1353 O O . ILE A 1 174 ? 3.539 -3.729 11.386 1.00 96.56 174 ILE A O 1
ATOM 1357 N N . THR A 1 175 ? 5.613 -3.091 11.971 1.00 96.56 175 THR A N 1
ATOM 1358 C CA . THR A 1 175 ? 5.531 -3.597 13.344 1.00 96.56 175 THR A CA 1
ATOM 1359 C C . THR A 1 175 ? 4.401 -2.921 14.110 1.00 96.56 175 THR A C 1
ATOM 1361 O O . THR A 1 175 ? 3.634 -3.616 14.765 1.00 96.56 175 THR A O 1
ATOM 1364 N N . VAL A 1 176 ? 4.250 -1.597 13.995 1.00 96.69 176 VAL A N 1
ATOM 1365 C CA . VAL A 1 176 ? 3.165 -0.848 14.649 1.00 96.69 176 VAL A CA 1
ATOM 1366 C C . VAL A 1 176 ? 1.795 -1.370 14.212 1.00 96.69 176 VAL A C 1
ATOM 1368 O O . VAL A 1 176 ? 0.966 -1.671 15.066 1.00 96.69 176 VAL A O 1
ATOM 1371 N N . ILE A 1 177 ? 1.563 -1.529 12.906 1.00 96.81 177 ILE A N 1
ATOM 1372 C CA . ILE A 1 177 ? 0.267 -1.982 12.376 1.00 96.81 177 ILE A CA 1
ATOM 1373 C C . ILE A 1 177 ? -0.013 -3.442 12.755 1.00 96.81 177 ILE A C 1
ATOM 1375 O O . ILE A 1 177 ? -1.095 -3.750 13.255 1.00 96.81 177 ILE A O 1
ATOM 1379 N N . VAL A 1 178 ? 0.958 -4.339 12.564 1.00 97.31 178 VAL A N 1
ATOM 1380 C CA . VAL A 1 178 ? 0.786 -5.771 12.858 1.00 97.31 178 VAL A CA 1
ATOM 1381 C C . VAL A 1 178 ? 0.621 -6.017 14.352 1.00 97.31 178 VAL A C 1
ATOM 1383 O O . VAL A 1 178 ? -0.258 -6.775 14.747 1.00 97.31 178 VAL A O 1
ATOM 1386 N N . TRP A 1 179 ? 1.417 -5.355 15.191 1.00 96.31 179 TRP A N 1
ATOM 1387 C CA . TRP A 1 179 ? 1.284 -5.471 16.641 1.00 96.31 179 TRP A CA 1
ATOM 1388 C C . TRP A 1 179 ? -0.034 -4.876 17.136 1.00 96.31 179 TRP A C 1
ATOM 1390 O O . TRP A 1 179 ? -0.652 -5.433 18.035 1.00 96.31 179 TRP A O 1
ATOM 1400 N N . ASN A 1 180 ? -0.497 -3.764 16.555 1.00 95.56 180 ASN A N 1
ATOM 1401 C CA . ASN A 1 180 ? -1.811 -3.231 16.900 1.00 95.56 180 ASN A CA 1
ATOM 1402 C C . ASN A 1 180 ? -2.901 -4.278 16.632 1.00 95.56 180 ASN A C 1
ATOM 1404 O O . ASN A 1 180 ? -3.705 -4.546 17.518 1.00 95.56 180 ASN A O 1
ATOM 1408 N N . ALA A 1 181 ? -2.877 -4.923 15.462 1.00 96.62 181 ALA A N 1
ATOM 1409 C CA . ALA A 1 181 ? -3.867 -5.928 15.077 1.00 96.62 181 ALA A CA 1
ATOM 1410 C C . ALA A 1 181 ? -3.959 -7.113 16.055 1.00 96.62 181 ALA A C 1
ATOM 1412 O O . ALA A 1 181 ? -5.067 -7.546 16.358 1.00 96.62 181 ALA A O 1
ATOM 1413 N N . THR A 1 182 ? -2.837 -7.599 16.601 1.00 96.12 182 THR A N 1
ATOM 1414 C CA . THR A 1 182 ? -2.836 -8.723 17.566 1.00 96.12 182 THR A CA 1
ATOM 1415 C C . THR A 1 182 ? -3.394 -8.354 18.943 1.00 96.12 182 THR A C 1
ATOM 1417 O O . THR A 1 182 ? -3.668 -9.229 19.767 1.00 96.12 182 THR A O 1
ATOM 1420 N N . LEU A 1 183 ? -3.559 -7.059 19.222 1.00 94.88 183 LEU A N 1
ATOM 1421 C CA . LEU A 1 183 ? -4.156 -6.561 20.461 1.00 94.88 183 LEU A CA 1
ATOM 1422 C C . LEU A 1 183 ? -5.641 -6.208 20.309 1.00 94.88 183 LEU A C 1
ATOM 1424 O O . LEU A 1 183 ? -6.322 -6.006 21.320 1.00 94.88 183 LEU A O 1
ATOM 1428 N N . VAL A 1 184 ? -6.155 -6.146 19.078 1.00 94.00 184 VAL A N 1
ATOM 1429 C CA . VAL A 1 184 ? -7.561 -5.842 18.805 1.00 94.00 184 VAL A CA 1
ATOM 1430 C C . VAL A 1 184 ? -8.447 -7.009 19.230 1.00 94.00 184 VAL A C 1
ATOM 1432 O O . VAL A 1 184 ? -8.181 -8.172 18.936 1.00 94.00 184 VAL A O 1
ATOM 1435 N N . LYS A 1 185 ? -9.557 -6.694 19.902 1.00 92.06 185 LYS A N 1
ATOM 1436 C CA . LYS A 1 185 ? -10.586 -7.664 20.296 1.00 92.06 185 LYS A CA 1
ATOM 1437 C C . LYS A 1 185 ? -11.918 -7.295 19.658 1.00 92.06 185 LYS A C 1
ATOM 1439 O O . LYS A 1 185 ? -12.248 -6.120 19.564 1.00 92.06 185 LYS A O 1
ATOM 1444 N N . GLY A 1 186 ? -12.695 -8.303 19.261 1.00 89.44 186 GLY A N 1
ATOM 1445 C CA . GLY A 1 186 ? -14.036 -8.109 18.696 1.00 89.44 186 GLY A CA 1
ATOM 1446 C C . GLY A 1 186 ? -14.080 -7.783 17.199 1.00 89.44 186 GLY A C 1
ATOM 1447 O O . GLY A 1 186 ? -15.172 -7.659 16.661 1.00 89.44 186 GLY A O 1
ATOM 1448 N N . MET A 1 187 ? -12.932 -7.700 16.517 1.00 91.88 187 MET A N 1
ATOM 1449 C CA . MET A 1 187 ? -12.858 -7.586 15.056 1.00 91.88 187 MET A CA 1
ATOM 1450 C C . MET A 1 187 ? -12.398 -8.914 14.457 1.00 91.88 187 MET A C 1
ATOM 1452 O O . MET A 1 187 ? -11.237 -9.303 14.598 1.00 91.88 187 MET A O 1
ATOM 1456 N N . GLU A 1 188 ? -13.308 -9.631 13.800 1.00 91.56 188 GLU A N 1
ATOM 1457 C CA . GLU A 1 188 ? -12.969 -10.904 13.162 1.00 91.56 188 GLU A CA 1
ATOM 1458 C C . GLU A 1 188 ? -11.931 -10.678 12.048 1.00 91.56 188 GLU A C 1
ATOM 1460 O O . GLU A 1 188 ? -12.113 -9.812 11.194 1.00 91.56 188 GLU A O 1
ATOM 1465 N N . ARG A 1 189 ? -10.853 -11.478 12.045 1.00 93.06 189 ARG A N 1
ATOM 1466 C CA . ARG A 1 189 ? -9.836 -11.545 10.967 1.00 93.06 189 ARG A CA 1
ATOM 1467 C C . ARG A 1 189 ? -8.979 -10.291 10.773 1.00 93.06 189 ARG A C 1
ATOM 1469 O O . ARG A 1 189 ? -8.284 -10.155 9.767 1.00 93.06 189 ARG A O 1
ATOM 1476 N N . VAL A 1 190 ? -8.946 -9.411 11.770 1.00 95.00 190 VAL A N 1
ATOM 1477 C CA . VAL A 1 190 ? -8.078 -8.224 11.780 1.00 95.00 190 VAL A CA 1
ATOM 1478 C C . VAL A 1 190 ? -6.581 -8.571 11.692 1.00 95.00 190 VAL A C 1
ATOM 1480 O O . VAL A 1 190 ? -5.833 -7.898 10.985 1.00 95.00 190 VAL A O 1
ATOM 1483 N N . GLU A 1 191 ? -6.140 -9.666 12.320 1.00 96.00 191 GLU A N 1
ATOM 1484 C CA . GLU A 1 191 ? -4.755 -10.151 12.201 1.00 96.00 191 GLU A CA 1
ATOM 1485 C C . GLU A 1 191 ? -4.424 -10.584 10.768 1.00 96.00 191 GLU A C 1
ATOM 1487 O O . GLU A 1 191 ? -3.351 -10.273 10.252 1.00 96.00 191 GLU A O 1
ATOM 1492 N N . GLU A 1 192 ? -5.364 -11.248 10.088 1.00 94.88 192 GLU A N 1
ATOM 1493 C CA . GLU A 1 192 ? -5.179 -11.663 8.697 1.00 94.88 192 GLU A CA 1
ATOM 1494 C C . GLU A 1 192 ? -5.019 -10.447 7.777 1.00 94.88 192 GLU A C 1
ATOM 1496 O O . GLU A 1 192 ? -4.118 -10.440 6.937 1.00 94.88 192 GLU A O 1
ATOM 1501 N N . LEU A 1 193 ? -5.832 -9.397 7.963 1.00 96.25 193 LEU A N 1
ATOM 1502 C CA . LEU A 1 193 ? -5.672 -8.120 7.257 1.00 96.25 193 LEU A CA 1
ATOM 1503 C C . LEU A 1 193 ? -4.258 -7.555 7.450 1.00 96.25 193 LEU A C 1
ATOM 1505 O O . LEU A 1 193 ? -3.617 -7.155 6.476 1.00 96.25 193 LEU A O 1
ATOM 1509 N N . ALA A 1 194 ? -3.749 -7.561 8.684 1.00 97.25 194 ALA A N 1
ATOM 1510 C CA . ALA A 1 194 ? -2.420 -7.048 8.990 1.00 97.25 194 ALA A CA 1
ATOM 1511 C C . ALA A 1 194 ? -1.292 -7.894 8.373 1.00 97.25 194 ALA A C 1
ATOM 1513 O O . ALA A 1 194 ? -0.294 -7.344 7.900 1.00 97.25 194 ALA A O 1
ATOM 1514 N N . TYR A 1 195 ? -1.447 -9.218 8.304 1.00 95.75 195 TYR A N 1
ATOM 1515 C CA . TYR A 1 195 ? -0.490 -10.092 7.618 1.00 95.75 195 TYR A CA 1
ATOM 1516 C C . TYR A 1 195 ? -0.511 -9.911 6.100 1.00 95.75 195 TYR A C 1
ATOM 1518 O O . TYR A 1 195 ? 0.550 -9.909 5.472 1.00 95.75 195 TYR A O 1
ATOM 1526 N N . PHE A 1 196 ? -1.688 -9.700 5.504 1.00 95.81 196 PHE A N 1
ATOM 1527 C CA . PHE A 1 196 ? -1.795 -9.326 4.093 1.00 95.81 196 PHE A CA 1
ATOM 1528 C C . PHE A 1 196 ? -1.131 -7.977 3.824 1.00 95.81 196 PHE A C 1
ATOM 1530 O O . PHE A 1 196 ? -0.371 -7.857 2.865 1.00 95.81 196 PHE A O 1
ATOM 1537 N N . TYR A 1 197 ? -1.359 -6.990 4.692 1.00 97.50 197 TYR A N 1
ATOM 1538 C CA . TYR A 1 197 ? -0.682 -5.700 4.637 1.00 97.50 197 TYR A CA 1
ATOM 1539 C C . TYR A 1 197 ? 0.846 -5.865 4.670 1.00 97.50 197 TYR A C 1
ATOM 1541 O O . TYR A 1 197 ? 1.527 -5.379 3.765 1.00 97.50 197 TYR A O 1
ATOM 1549 N N . LEU A 1 198 ? 1.375 -6.630 5.633 1.00 97.44 198 LEU A N 1
ATOM 1550 C CA . LEU A 1 198 ? 2.805 -6.931 5.742 1.00 97.44 198 LEU A CA 1
ATOM 1551 C C . LEU A 1 198 ? 3.342 -7.558 4.452 1.00 97.44 198 LEU A C 1
ATOM 1553 O O . LEU A 1 198 ? 4.341 -7.084 3.910 1.00 97.44 198 LEU A O 1
ATOM 1557 N N . ALA A 1 199 ? 2.683 -8.601 3.941 1.00 97.31 199 ALA A N 1
ATOM 1558 C CA . ALA A 1 199 ? 3.131 -9.302 2.744 1.00 97.31 199 ALA A CA 1
ATOM 1559 C C . ALA A 1 199 ? 3.155 -8.369 1.524 1.00 97.31 199 ALA A C 1
ATOM 1561 O O . ALA A 1 199 ? 4.154 -8.298 0.809 1.00 97.31 199 ALA A O 1
ATOM 1562 N N . LEU A 1 200 ? 2.078 -7.612 1.314 1.00 97.12 200 LEU A N 1
ATOM 1563 C CA . LEU A 1 200 ? 1.927 -6.717 0.172 1.00 97.12 200 LEU A CA 1
ATOM 1564 C C . LEU A 1 200 ? 2.907 -5.537 0.218 1.00 97.12 200 LEU A C 1
ATOM 1566 O O . LEU A 1 200 ? 3.499 -5.212 -0.809 1.00 97.12 200 LEU A O 1
ATOM 1570 N N . TYR A 1 201 ? 3.145 -4.929 1.384 1.00 97.06 201 TYR A N 1
ATOM 1571 C CA . TYR A 1 201 ? 4.114 -3.833 1.523 1.00 97.06 201 TYR A CA 1
ATOM 1572 C C . TYR A 1 201 ? 5.559 -4.323 1.365 1.00 97.06 201 TYR A C 1
ATOM 1574 O O . TYR A 1 201 ? 6.366 -3.668 0.701 1.00 97.06 201 TYR A O 1
ATOM 1582 N N . VAL A 1 202 ? 5.890 -5.512 1.882 1.00 96.94 202 VAL A N 1
ATOM 1583 C CA . VAL A 1 202 ? 7.206 -6.133 1.656 1.00 96.94 202 VAL A CA 1
ATOM 1584 C C . VAL A 1 202 ? 7.444 -6.395 0.167 1.00 96.94 202 VAL A C 1
ATOM 1586 O O . VAL A 1 202 ? 8.552 -6.156 -0.316 1.00 96.94 202 VAL A O 1
ATOM 1589 N N . LEU A 1 203 ? 6.421 -6.811 -0.591 1.00 97.00 203 LEU A N 1
ATOM 1590 C CA . LEU A 1 203 ? 6.552 -7.054 -2.033 1.00 97.00 203 LEU A CA 1
ATOM 1591 C C . LEU A 1 203 ? 6.980 -5.810 -2.825 1.00 97.00 203 LEU A C 1
ATOM 1593 O O . LEU A 1 203 ? 7.721 -5.960 -3.794 1.00 97.00 203 LEU A O 1
ATOM 1597 N N . PHE A 1 204 ? 6.604 -4.594 -2.411 1.00 95.88 204 PHE A N 1
ATOM 1598 C CA . PHE A 1 204 ? 7.110 -3.362 -3.040 1.00 95.88 204 PHE A CA 1
ATOM 1599 C C . PHE A 1 204 ? 8.623 -3.215 -2.885 1.00 95.88 2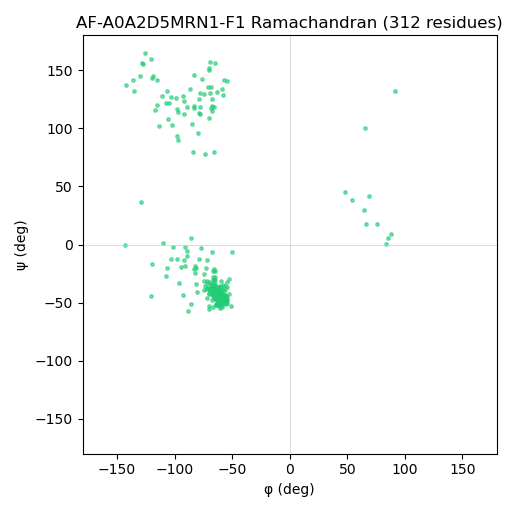04 PHE A C 1
ATOM 1601 O O . PHE A 1 204 ? 9.324 -2.919 -3.856 1.00 95.88 204 PHE A O 1
ATOM 1608 N N . GLY A 1 205 ? 9.131 -3.434 -1.670 1.00 94.56 205 GLY A N 1
ATOM 1609 C CA . GLY A 1 205 ? 10.565 -3.389 -1.404 1.00 94.56 205 GLY A CA 1
ATOM 1610 C C . GLY A 1 205 ? 11.309 -4.505 -2.136 1.00 94.56 205 GLY A C 1
ATOM 1611 O O . GLY A 1 205 ? 12.375 -4.266 -2.705 1.00 94.56 205 GLY A O 1
ATOM 1612 N N . VAL A 1 206 ? 10.730 -5.712 -2.176 1.00 95.94 206 VAL A N 1
ATOM 1613 C CA . VAL A 1 206 ? 11.328 -6.873 -2.853 1.00 95.94 206 VAL A CA 1
ATOM 1614 C C . VAL A 1 206 ? 11.402 -6.614 -4.350 1.00 95.94 206 VAL A C 1
ATOM 1616 O O . VAL A 1 206 ? 12.455 -6.823 -4.943 1.00 95.94 206 VAL A O 1
ATOM 1619 N N . HIS A 1 207 ? 10.328 -6.096 -4.950 1.00 95.44 207 HIS A N 1
ATOM 1620 C CA . HIS A 1 207 ? 10.295 -5.720 -6.362 1.00 95.44 207 HIS A CA 1
ATOM 1621 C C . HIS A 1 207 ? 11.376 -4.688 -6.703 1.00 95.44 207 HIS A C 1
ATOM 1623 O O . HIS A 1 207 ? 12.103 -4.879 -7.677 1.00 95.44 207 HIS A O 1
ATOM 1629 N N . ASN A 1 208 ? 11.542 -3.652 -5.870 1.00 93.38 208 ASN A N 1
ATOM 1630 C CA . ASN A 1 208 ? 12.599 -2.652 -6.051 1.00 93.38 208 ASN A CA 1
ATOM 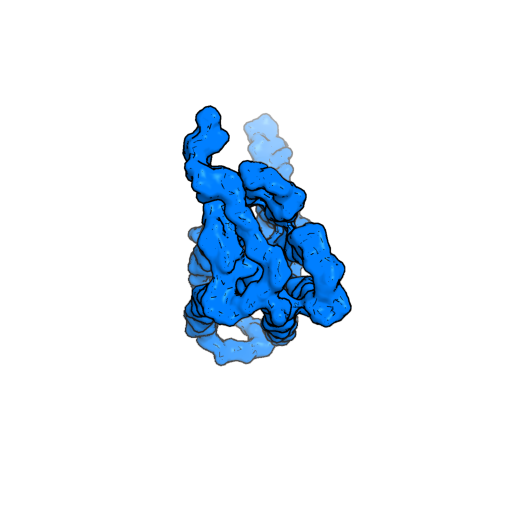1631 C C . ASN A 1 208 ? 13.998 -3.280 -5.976 1.00 93.38 208 ASN A C 1
ATOM 1633 O O . ASN A 1 208 ? 14.825 -3.134 -6.874 1.00 93.38 208 ASN A O 1
ATOM 1637 N N . LEU A 1 209 ? 14.259 -4.035 -4.906 1.00 93.56 209 LEU A N 1
ATOM 1638 C CA . LEU A 1 209 ? 15.554 -4.667 -4.690 1.00 93.56 209 LEU A CA 1
ATOM 1639 C C . LEU A 1 209 ? 15.885 -5.645 -5.821 1.00 93.56 209 LEU A C 1
ATOM 1641 O O . LEU A 1 209 ? 17.013 -5.657 -6.307 1.00 93.56 209 LEU A O 1
ATOM 1645 N N . PHE A 1 210 ? 14.911 -6.437 -6.268 1.00 93.75 210 PHE A N 1
ATOM 1646 C CA . PHE A 1 210 ? 15.082 -7.407 -7.346 1.00 93.75 210 PHE A CA 1
ATOM 1647 C C . PHE A 1 210 ? 15.336 -6.741 -8.697 1.00 93.75 210 PHE A C 1
ATOM 1649 O O . PHE A 1 210 ? 16.177 -7.240 -9.444 1.00 93.75 210 PHE A O 1
ATOM 1656 N N . ASP A 1 211 ? 14.716 -5.595 -8.996 1.00 90.75 211 ASP A N 1
ATOM 1657 C CA . ASP A 1 211 ? 15.076 -4.787 -10.173 1.00 90.75 211 ASP A CA 1
ATOM 1658 C C . ASP A 1 211 ? 16.571 -4.410 -10.150 1.00 90.75 211 ASP A C 1
ATOM 1660 O O . ASP A 1 211 ? 17.275 -4.437 -11.171 1.00 90.75 211 ASP A O 1
ATOM 1664 N N . HIS A 1 212 ? 17.104 -4.154 -8.954 1.00 88.38 212 HIS A N 1
ATOM 1665 C CA . HIS A 1 212 ? 18.504 -3.804 -8.790 1.00 88.38 212 HIS A CA 1
ATOM 1666 C C . HIS A 1 212 ? 19.459 -5.003 -8.802 1.00 88.38 212 HIS A C 1
ATOM 1668 O O . HIS A 1 212 ? 20.511 -4.894 -9.433 1.00 88.38 212 HIS A O 1
ATOM 1674 N N . VAL A 1 213 ? 19.119 -6.128 -8.167 1.00 88.81 213 VAL A N 1
ATOM 1675 C CA . VAL A 1 213 ? 20.069 -7.235 -7.922 1.00 88.81 213 VAL A CA 1
ATOM 1676 C C . VAL A 1 213 ? 19.860 -8.470 -8.796 1.00 88.81 213 VAL A C 1
ATOM 1678 O O . VAL A 1 213 ? 20.789 -9.260 -8.940 1.00 88.81 213 VAL A O 1
ATOM 1681 N N . LEU A 1 214 ? 18.673 -8.661 -9.382 1.00 89.12 214 LEU A N 1
ATOM 1682 C CA . LEU A 1 214 ? 18.325 -9.866 -10.139 1.00 89.12 214 LEU A CA 1
ATOM 1683 C C . LEU A 1 214 ? 18.122 -9.534 -11.626 1.00 89.12 214 LEU A C 1
ATOM 1685 O O . LEU A 1 214 ? 17.048 -9.067 -12.017 1.00 89.12 214 LEU A O 1
ATOM 1689 N N . PRO A 1 215 ? 19.103 -9.834 -12.503 1.00 84.25 215 PRO A N 1
ATOM 1690 C CA . PRO A 1 215 ? 18.989 -9.559 -13.933 1.00 84.25 215 PRO A CA 1
ATOM 1691 C C . PRO A 1 215 ? 17.762 -10.210 -14.570 1.00 84.25 215 PRO A C 1
ATOM 1693 O O . PRO A 1 215 ? 17.103 -9.591 -15.399 1.00 84.25 215 PRO A O 1
ATOM 1696 N N . PHE A 1 216 ? 17.428 -11.445 -14.174 1.00 85.31 216 PHE A N 1
ATOM 1697 C CA . PHE A 1 216 ? 16.258 -12.138 -14.714 1.00 85.31 216 PHE A CA 1
ATOM 1698 C C . PHE A 1 216 ? 14.959 -11.398 -14.372 1.00 85.31 216 PHE A C 1
ATOM 1700 O O . PHE A 1 216 ? 14.089 -11.303 -15.230 1.00 85.31 216 PHE A O 1
ATOM 1707 N N . TRP A 1 217 ? 14.841 -10.840 -13.161 1.00 89.38 217 TRP A N 1
ATOM 1708 C CA . TRP A 1 217 ? 13.648 -10.121 -12.719 1.00 89.38 217 TRP A CA 1
ATOM 1709 C C . TRP A 1 217 ? 13.476 -8.837 -13.519 1.00 89.38 217 TRP A C 1
ATOM 1711 O O . TRP A 1 217 ? 12.464 -8.660 -14.193 1.00 89.38 217 TRP A O 1
ATOM 1721 N N . ARG A 1 218 ? 14.525 -8.007 -13.551 1.00 87.25 218 ARG A N 1
ATOM 1722 C CA . ARG A 1 218 ? 14.591 -6.777 -14.352 1.00 87.25 218 ARG A CA 1
ATOM 1723 C C . ARG A 1 218 ? 14.315 -7.031 -15.837 1.00 87.25 218 ARG A C 1
ATOM 1725 O O . ARG A 1 218 ? 13.673 -6.228 -16.515 1.00 87.25 218 ARG A O 1
ATOM 1732 N N . ASN A 1 219 ? 14.778 -8.164 -16.367 1.00 84.06 219 ASN A N 1
ATOM 1733 C CA . ASN A 1 219 ? 14.579 -8.538 -17.767 1.00 84.06 219 ASN A CA 1
ATOM 1734 C C . ASN A 1 219 ? 13.215 -9.176 -18.044 1.00 84.06 219 ASN A C 1
ATOM 1736 O O . ASN A 1 219 ? 12.726 -9.013 -19.159 1.00 84.06 219 ASN A O 1
ATOM 1740 N N . ALA A 1 220 ? 12.558 -9.785 -17.058 1.00 87.12 220 ALA A N 1
ATOM 1741 C CA . ALA A 1 220 ? 11.220 -10.356 -17.198 1.00 87.12 220 ALA A CA 1
ATOM 1742 C C . ALA A 1 220 ? 10.124 -9.310 -16.969 1.00 87.12 220 ALA A C 1
ATOM 1744 O O . ALA A 1 220 ? 9.278 -9.099 -17.827 1.00 87.12 220 ALA A O 1
ATOM 1745 N N . ILE A 1 221 ? 10.185 -8.569 -15.866 1.00 89.94 221 ILE A N 1
ATOM 1746 C CA . ILE A 1 221 ? 9.126 -7.650 -15.440 1.00 89.94 221 ILE A CA 1
ATOM 1747 C C . ILE A 1 221 ? 9.596 -6.219 -15.679 1.00 89.94 221 ILE A C 1
ATOM 1749 O O . ILE A 1 221 ? 10.731 -5.864 -15.378 1.00 89.94 221 ILE A O 1
ATOM 1753 N N . ASP A 1 222 ? 8.758 -5.396 -16.301 1.00 90.56 222 ASP A N 1
ATOM 1754 C CA . ASP A 1 222 ? 9.023 -3.961 -16.358 1.00 90.56 222 ASP A CA 1
ATOM 1755 C C . ASP A 1 222 ? 8.739 -3.329 -14.987 1.00 90.56 222 ASP A C 1
ATOM 1757 O O . ASP A 1 222 ? 7.663 -3.538 -14.424 1.00 90.56 222 ASP A O 1
ATOM 1761 N N . ARG A 1 223 ? 9.694 -2.551 -14.462 1.00 91.44 223 ARG A N 1
ATOM 1762 C CA . ARG A 1 223 ? 9.629 -1.971 -13.114 1.00 91.44 223 ARG A CA 1
ATOM 1763 C C . ARG A 1 223 ? 8.319 -1.232 -12.834 1.00 91.44 223 ARG A C 1
ATOM 1765 O O . ARG A 1 223 ? 7.667 -1.532 -11.836 1.00 91.44 223 ARG A O 1
ATOM 1772 N N . ASP A 1 224 ? 7.928 -0.297 -13.700 1.00 94.19 224 ASP A N 1
ATOM 1773 C CA . ASP A 1 224 ? 6.738 0.540 -13.482 1.00 94.19 224 ASP A CA 1
ATOM 1774 C C . ASP A 1 224 ? 5.458 -0.292 -13.599 1.00 94.19 224 ASP A C 1
ATOM 1776 O O . ASP A 1 224 ? 4.528 -0.145 -12.809 1.00 94.19 224 ASP A O 1
ATOM 1780 N N . THR A 1 225 ? 5.440 -1.234 -14.543 1.00 93.75 225 THR A N 1
ATOM 1781 C CA . THR A 1 225 ? 4.316 -2.160 -14.706 1.00 93.75 225 THR A CA 1
ATOM 1782 C C . THR A 1 225 ? 4.138 -3.043 -13.462 1.00 93.75 225 THR A C 1
ATOM 1784 O O . THR A 1 225 ? 3.015 -3.209 -12.987 1.00 93.75 225 THR A O 1
ATOM 1787 N N . GLY A 1 226 ? 5.231 -3.561 -12.889 1.00 94.75 226 GLY A N 1
ATOM 1788 C CA . GLY A 1 226 ? 5.201 -4.326 -11.639 1.00 94.75 226 GLY A CA 1
ATOM 1789 C C . GLY A 1 226 ? 4.666 -3.505 -10.462 1.00 94.75 226 GLY A C 1
ATOM 1790 O O . GLY A 1 226 ? 3.795 -3.978 -9.734 1.00 94.75 226 GLY A O 1
ATOM 1791 N N . TYR A 1 227 ? 5.096 -2.245 -10.331 1.00 96.88 227 TYR A N 1
ATOM 1792 C CA . TYR A 1 227 ? 4.558 -1.329 -9.322 1.00 96.88 227 TYR A CA 1
ATOM 1793 C C . TYR A 1 227 ? 3.065 -1.055 -9.502 1.00 96.88 227 TYR A C 1
ATOM 1795 O O . TYR A 1 227 ? 2.332 -1.041 -8.518 1.00 96.88 227 TYR A O 1
ATOM 1803 N N . ASN A 1 228 ? 2.585 -0.891 -10.737 1.00 96.88 228 ASN A N 1
ATOM 1804 C CA . ASN A 1 228 ? 1.159 -0.692 -10.996 1.00 96.88 228 ASN A CA 1
ATOM 1805 C C . ASN A 1 228 ? 0.327 -1.912 -10.559 1.00 96.88 228 ASN A C 1
ATOM 1807 O O . ASN A 1 228 ? -0.702 -1.737 -9.910 1.00 96.88 228 ASN A O 1
ATOM 1811 N N . ILE A 1 229 ? 0.788 -3.138 -10.843 1.00 96.00 229 ILE A N 1
ATOM 1812 C CA . ILE A 1 229 ? 0.113 -4.371 -10.394 1.00 96.00 229 ILE A CA 1
ATOM 1813 C C . ILE A 1 229 ? 0.086 -4.464 -8.866 1.00 96.00 229 ILE A C 1
ATOM 1815 O O . ILE A 1 229 ? -0.977 -4.693 -8.287 1.00 96.00 229 ILE A O 1
ATOM 1819 N N . LEU A 1 230 ? 1.229 -4.249 -8.210 1.00 97.44 230 LEU A N 1
ATOM 1820 C CA . LEU A 1 230 ? 1.306 -4.270 -6.748 1.00 97.44 230 LEU A CA 1
ATOM 1821 C C . LEU A 1 230 ? 0.438 -3.166 -6.124 1.00 97.44 230 LEU A C 1
ATOM 1823 O O . LEU A 1 230 ? -0.248 -3.419 -5.143 1.00 97.44 230 LEU A O 1
ATOM 1827 N N . SER A 1 231 ? 0.392 -1.970 -6.716 1.00 97.19 231 SER A N 1
ATOM 1828 C CA . SER A 1 231 ? -0.429 -0.848 -6.235 1.00 97.19 231 SER A CA 1
ATOM 1829 C C . SER A 1 231 ? -1.913 -1.165 -6.257 1.00 97.19 231 SER A C 1
ATOM 1831 O O . SER A 1 231 ? -2.589 -0.937 -5.256 1.00 97.19 231 SER A O 1
ATOM 1833 N N . VAL A 1 232 ? -2.404 -1.743 -7.355 1.00 97.62 232 VAL A N 1
ATOM 1834 C CA . VAL A 1 232 ? -3.802 -2.171 -7.463 1.00 97.62 232 VAL A CA 1
ATOM 1835 C C . VAL A 1 232 ? -4.113 -3.236 -6.412 1.00 97.62 232 VAL A C 1
ATOM 1837 O O . VAL A 1 232 ? -5.078 -3.089 -5.666 1.00 97.62 232 VAL A O 1
ATOM 1840 N N . ALA A 1 233 ? -3.278 -4.274 -6.312 1.00 97.06 233 ALA A N 1
ATOM 1841 C CA . ALA A 1 233 ? -3.479 -5.358 -5.353 1.00 97.06 233 ALA A CA 1
ATOM 1842 C C . ALA A 1 233 ? -3.497 -4.860 -3.902 1.00 97.06 233 ALA A C 1
ATOM 1844 O O . ALA A 1 233 ? -4.370 -5.245 -3.130 1.00 97.06 233 ALA A O 1
ATOM 1845 N N . THR A 1 234 ? -2.555 -3.990 -3.542 1.00 97.75 234 THR A N 1
ATOM 1846 C CA . THR A 1 234 ? -2.414 -3.463 -2.184 1.00 97.75 234 THR A CA 1
ATOM 1847 C C . THR A 1 234 ? -3.535 -2.516 -1.820 1.00 97.75 234 THR A C 1
ATOM 1849 O O . THR A 1 234 ? -4.182 -2.716 -0.800 1.00 97.75 234 THR A O 1
ATOM 1852 N N . LYS A 1 235 ? -3.785 -1.494 -2.635 1.00 98.06 235 LYS A N 1
ATOM 1853 C CA . LYS A 1 235 ? -4.754 -0.457 -2.282 1.00 98.06 235 LYS A CA 1
ATOM 1854 C C . LYS A 1 235 ? -6.175 -1.002 -2.324 1.00 98.06 235 LYS A C 1
ATOM 1856 O O . LYS A 1 235 ? -6.823 -1.047 -1.288 1.00 98.06 235 LYS A O 1
ATOM 1861 N N . ILE A 1 236 ? -6.602 -1.567 -3.457 1.00 97.38 236 ILE A N 1
ATOM 1862 C CA . ILE A 1 236 ? -7.951 -2.139 -3.577 1.00 97.38 236 ILE A CA 1
ATOM 1863 C C . ILE A 1 236 ? -8.108 -3.311 -2.605 1.00 97.38 236 ILE A C 1
ATOM 1865 O O . ILE A 1 236 ? -9.079 -3.372 -1.857 1.00 97.38 236 ILE A O 1
ATOM 1869 N N . GLY A 1 237 ? -7.136 -4.222 -2.560 1.00 96.38 237 GLY A N 1
ATOM 1870 C CA . GLY A 1 237 ? -7.217 -5.393 -1.697 1.00 96.38 237 GLY A CA 1
ATOM 1871 C C . GLY A 1 237 ? -7.375 -5.049 -0.219 1.00 96.38 237 GLY A C 1
ATOM 1872 O O . GLY A 1 237 ? -8.318 -5.511 0.423 1.00 96.38 237 GLY A O 1
ATOM 1873 N N . LEU A 1 238 ? -6.483 -4.216 0.321 1.00 97.31 238 LEU A N 1
ATOM 1874 C CA . LEU A 1 238 ? -6.517 -3.855 1.738 1.00 97.31 238 LEU A CA 1
ATOM 1875 C C . LEU A 1 238 ? -7.698 -2.945 2.073 1.00 97.31 238 LEU A C 1
ATOM 1877 O O . LEU A 1 238 ? -8.307 -3.128 3.124 1.00 97.31 238 LEU A O 1
ATOM 1881 N N . SER A 1 239 ? -8.066 -2.017 1.187 1.00 96.44 239 SER A N 1
ATOM 1882 C CA . SER A 1 239 ? -9.239 -1.164 1.378 1.00 96.44 239 SER A CA 1
ATOM 1883 C C . SER A 1 239 ? -10.522 -1.979 1.506 1.00 96.44 239 SER A C 1
ATOM 1885 O O . SER A 1 239 ? -11.279 -1.784 2.455 1.00 96.44 239 SER A O 1
ATOM 1887 N N . TRP A 1 240 ? -10.756 -2.928 0.600 1.00 95.75 240 TRP A N 1
ATOM 1888 C CA . TRP A 1 240 ? -11.980 -3.728 0.628 1.00 95.75 240 TRP A CA 1
ATOM 1889 C C . TRP A 1 240 ? -11.983 -4.778 1.739 1.00 95.75 240 TRP A C 1
ATOM 1891 O O . TRP A 1 240 ? -13.045 -5.049 2.299 1.00 95.75 240 TRP A O 1
ATOM 1901 N N . LEU A 1 241 ? -10.820 -5.319 2.120 1.00 96.06 241 LEU A N 1
ATOM 1902 C CA . LEU A 1 241 ? -10.718 -6.158 3.317 1.00 96.06 241 LEU A CA 1
ATOM 1903 C C . LEU A 1 241 ? -11.043 -5.366 4.585 1.00 96.06 241 LEU A C 1
ATOM 1905 O O . LEU A 1 241 ? -11.829 -5.840 5.403 1.00 9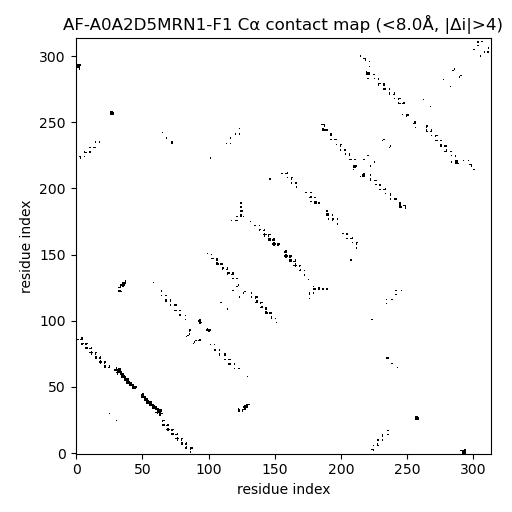6.06 241 LEU A O 1
ATOM 1909 N N . LEU A 1 242 ? -10.501 -4.152 4.726 1.00 94.88 242 LEU A N 1
ATOM 1910 C CA . LEU A 1 242 ? -10.798 -3.284 5.863 1.00 94.88 242 LEU A CA 1
ATOM 1911 C C . LEU A 1 242 ? -12.288 -2.923 5.911 1.00 94.88 242 LEU A C 1
ATOM 1913 O O . LEU A 1 242 ? -12.910 -3.120 6.948 1.00 94.88 242 LEU A O 1
ATOM 1917 N N . ILE A 1 243 ? -12.883 -2.487 4.793 1.00 92.44 243 ILE A N 1
ATOM 1918 C CA . ILE A 1 243 ? -14.325 -2.186 4.713 1.00 92.44 243 ILE A CA 1
ATOM 1919 C C . ILE A 1 243 ? -15.158 -3.401 5.136 1.00 92.44 243 ILE A C 1
ATOM 1921 O O . ILE A 1 243 ? -16.053 -3.270 5.971 1.00 92.44 243 ILE A O 1
ATOM 1925 N N . ALA A 1 244 ? -14.854 -4.590 4.607 1.00 92.94 244 ALA A N 1
ATOM 1926 C CA . ALA A 1 244 ? -15.600 -5.804 4.927 1.00 92.94 244 ALA A CA 1
ATOM 1927 C C . ALA A 1 244 ? -15.494 -6.182 6.416 1.00 92.94 244 ALA A C 1
ATOM 1929 O O . ALA A 1 244 ? -16.495 -6.569 7.023 1.00 92.94 244 ALA A O 1
ATOM 1930 N N . ILE A 1 245 ? -14.305 -6.052 7.014 1.00 93.06 245 ILE A N 1
ATOM 1931 C CA . ILE A 1 245 ? -14.081 -6.302 8.446 1.00 93.06 245 ILE A CA 1
ATOM 1932 C C . ILE A 1 245 ? -14.828 -5.269 9.293 1.00 93.06 245 ILE A C 1
ATOM 1934 O O . ILE A 1 245 ? -15.522 -5.639 10.242 1.00 93.06 245 ILE A O 1
ATOM 1938 N N . THR A 1 246 ? -14.741 -3.986 8.944 1.00 90.12 246 THR A N 1
ATOM 1939 C CA . THR A 1 246 ? -15.454 -2.911 9.637 1.00 90.12 246 THR A CA 1
ATOM 1940 C C . THR A 1 246 ? -16.963 -3.149 9.604 1.00 90.12 246 THR A C 1
ATOM 1942 O O . THR A 1 246 ? -17.608 -3.124 10.648 1.00 90.12 246 THR A O 1
ATOM 1945 N N . PHE A 1 247 ? -17.540 -3.452 8.441 1.00 89.25 247 PHE A N 1
ATOM 1946 C CA . PHE A 1 247 ? -18.993 -3.602 8.307 1.00 89.25 247 PHE A CA 1
ATOM 1947 C C . PHE A 1 247 ? -19.499 -4.820 9.068 1.00 89.25 247 PHE A C 1
ATOM 1949 O O . PHE A 1 247 ? -20.525 -4.748 9.744 1.00 89.25 247 PHE A O 1
ATOM 1956 N N . LYS A 1 248 ? -18.743 -5.921 9.023 1.00 90.31 248 LYS A N 1
ATOM 1957 C CA . LYS A 1 248 ? -19.022 -7.096 9.842 1.00 90.31 248 LYS A CA 1
ATOM 1958 C C . LYS A 1 248 ? -18.974 -6.782 11.333 1.00 90.31 248 LYS A C 1
ATOM 1960 O O . LYS A 1 248 ? -19.903 -7.139 12.043 1.00 90.31 248 LYS A O 1
ATOM 1965 N N . THR A 1 249 ? -17.942 -6.074 11.788 1.00 90.19 249 THR A N 1
ATOM 1966 C CA . THR A 1 249 ? -17.794 -5.686 13.200 1.00 90.19 249 THR A CA 1
ATOM 1967 C C . THR A 1 249 ? -19.005 -4.882 13.678 1.00 90.19 249 THR A C 1
ATOM 1969 O O . THR A 1 249 ? -19.547 -5.142 14.749 1.00 90.19 249 THR A O 1
ATOM 1972 N N . TYR A 1 250 ? -19.485 -3.945 12.859 1.00 87.25 250 TYR A N 1
ATOM 1973 C CA . TYR A 1 250 ? -20.670 -3.145 13.172 1.00 87.25 250 TYR A CA 1
ATOM 1974 C C . TYR A 1 250 ? -21.955 -3.974 13.187 1.00 87.25 250 TYR A C 1
ATOM 1976 O O . TYR A 1 250 ? -22.764 -3.834 14.104 1.00 87.25 250 TYR A O 1
ATOM 1984 N N . LYS A 1 251 ? -22.121 -4.870 12.208 1.00 87.44 251 LYS A N 1
ATOM 1985 C CA . LYS A 1 251 ? -23.253 -5.802 12.146 1.00 87.44 251 LYS A CA 1
ATOM 1986 C C . LYS A 1 251 ? -23.292 -6.714 13.375 1.00 87.44 251 LYS A C 1
ATOM 1988 O O . LYS A 1 251 ? -24.348 -6.856 13.985 1.00 87.44 251 LYS A O 1
ATOM 1993 N N . ASP A 1 252 ? -22.151 -7.276 13.769 1.00 89.19 252 ASP A N 1
ATOM 1994 C CA . ASP A 1 252 ? -22.026 -8.155 14.938 1.00 89.19 252 ASP A CA 1
ATOM 1995 C C . ASP A 1 252 ? -22.274 -7.395 16.255 1.00 89.19 252 ASP A C 1
ATOM 1997 O O . ASP A 1 252 ? -22.816 -7.957 17.206 1.00 89.19 252 ASP A O 1
ATOM 2001 N N . ALA A 1 253 ? -21.947 -6.098 16.299 1.00 87.69 253 ALA A N 1
ATOM 2002 C CA . ALA A 1 253 ? -22.261 -5.204 17.415 1.00 87.69 253 ALA A CA 1
ATOM 2003 C C . ALA A 1 253 ? -23.732 -4.733 17.448 1.00 87.69 253 ALA A C 1
ATOM 2005 O O . ALA A 1 253 ? -24.125 -4.017 18.370 1.00 87.69 253 ALA A O 1
ATOM 2006 N N . GLY A 1 254 ? -24.554 -5.117 16.465 1.00 86.88 254 GLY A N 1
ATOM 2007 C CA . GLY A 1 254 ? -25.963 -4.726 16.375 1.00 86.88 254 GLY A CA 1
ATOM 2008 C C . GLY A 1 254 ? -26.191 -3.285 15.909 1.00 86.88 254 GLY A C 1
ATOM 2009 O O . GLY A 1 254 ? -27.281 -2.748 16.111 1.00 86.88 254 GLY A O 1
ATOM 2010 N N . VAL A 1 255 ? -25.190 -2.645 15.294 1.00 84.06 255 VAL A N 1
ATOM 2011 C CA . VAL A 1 255 ? -25.333 -1.297 14.732 1.00 84.06 255 VAL A CA 1
ATOM 2012 C C . VAL A 1 255 ? -26.050 -1.382 13.387 1.00 84.06 255 VAL A C 1
ATOM 2014 O O . VAL A 1 255 ? -25.618 -2.095 12.480 1.00 84.06 255 VAL A O 1
ATOM 2017 N N . ALA A 1 256 ? -27.146 -0.636 13.246 1.00 79.25 256 ALA A N 1
ATOM 2018 C CA . ALA A 1 256 ? -27.855 -0.523 11.980 1.00 79.25 256 ALA A CA 1
ATOM 2019 C C . ALA A 1 256 ? -26.999 0.253 10.965 1.00 79.25 256 ALA A C 1
ATOM 2021 O O . ALA A 1 256 ? -26.667 1.422 11.174 1.00 79.25 256 ALA A O 1
ATOM 2022 N N . LEU A 1 257 ? -26.632 -0.415 9.871 1.00 76.00 257 LEU A N 1
ATOM 2023 C CA . LEU A 1 257 ? -25.999 0.210 8.714 1.00 76.00 257 LEU A CA 1
ATOM 2024 C C . LEU A 1 257 ? -27.096 0.603 7.719 1.00 76.00 257 LEU A C 1
ATOM 2026 O O . LEU A 1 257 ? -27.926 -0.235 7.354 1.00 76.00 257 LEU A O 1
ATOM 2030 N N . GLU A 1 258 ? -27.089 1.863 7.287 1.00 75.44 258 GLU A N 1
ATOM 2031 C CA . GLU A 1 258 ? -27.952 2.367 6.218 1.00 75.44 258 GLU A CA 1
ATOM 2032 C C . GLU A 1 258 ? -27.087 2.796 5.021 1.00 75.44 258 GLU A C 1
ATOM 2034 O O . GLU A 1 258 ? -26.216 3.653 5.197 1.00 75.44 258 GLU A O 1
ATOM 2039 N N . PRO A 1 259 ? -27.284 2.195 3.829 1.00 69.31 259 PRO A N 1
ATOM 2040 C CA . PRO A 1 259 ? -28.270 1.152 3.515 1.00 69.31 259 PRO A CA 1
ATOM 2041 C C . PRO A 1 259 ? -27.950 -0.203 4.172 1.00 69.31 259 PRO A C 1
ATOM 2043 O O . PRO A 1 259 ? -26.789 -0.543 4.400 1.00 69.31 259 PRO A O 1
ATOM 2046 N N . THR A 1 260 ? -28.983 -1.008 4.448 1.00 74.25 260 THR A N 1
ATOM 2047 C CA . THR A 1 260 ? -28.787 -2.366 4.976 1.00 74.25 260 THR A CA 1
ATOM 2048 C C . THR A 1 260 ? -28.144 -3.247 3.911 1.00 74.25 260 THR A C 1
ATOM 2050 O O . THR A 1 260 ? -28.716 -3.476 2.846 1.00 74.25 260 THR A O 1
ATOM 2053 N N . ILE A 1 261 ? -26.957 -3.767 4.215 1.00 73.31 261 ILE A N 1
ATOM 2054 C CA . ILE A 1 261 ? -26.215 -4.661 3.328 1.00 73.31 261 ILE A CA 1
ATOM 2055 C C . ILE A 1 261 ? -26.381 -6.093 3.840 1.00 73.31 261 ILE A C 1
ATOM 2057 O O . ILE A 1 261 ? -25.744 -6.508 4.814 1.00 73.31 261 ILE A O 1
ATOM 2061 N N . ASP A 1 262 ? -27.247 -6.859 3.174 1.00 77.44 262 ASP A N 1
ATOM 2062 C CA . ASP A 1 262 ? -27.391 -8.293 3.421 1.00 77.44 262 ASP A CA 1
ATOM 2063 C C . ASP A 1 262 ? -26.335 -9.073 2.631 1.00 77.44 262 ASP A C 1
ATOM 2065 O O . ASP A 1 262 ? -26.563 -9.568 1.528 1.00 77.44 262 ASP A O 1
ATOM 2069 N N . MET A 1 263 ? -25.121 -9.090 3.178 1.00 81.56 263 MET A N 1
ATOM 2070 C CA . MET A 1 263 ? -23.979 -9.794 2.609 1.00 81.56 263 MET A CA 1
ATOM 2071 C C . MET A 1 263 ? -23.305 -10.663 3.668 1.00 81.56 263 MET A C 1
ATOM 2073 O O . MET A 1 263 ? -23.218 -10.295 4.846 1.00 81.56 263 MET A O 1
ATOM 2077 N N . ASP A 1 264 ? -22.793 -11.813 3.230 1.00 87.56 264 ASP A N 1
ATOM 2078 C CA . ASP A 1 264 ? -21.854 -12.608 4.012 1.00 87.56 264 ASP A CA 1
ATOM 2079 C C . ASP A 1 264 ? -20.453 -11.994 3.895 1.00 87.56 264 ASP A C 1
ATOM 2081 O O . ASP A 1 264 ? -19.708 -12.218 2.936 1.00 87.56 264 ASP A O 1
ATOM 2085 N N . PHE A 1 265 ? -20.107 -11.169 4.881 1.00 87.88 265 PHE A N 1
ATOM 2086 C CA . PHE A 1 265 ? -18.823 -10.481 4.918 1.00 87.88 265 PHE A CA 1
ATOM 2087 C C . PHE A 1 265 ? -17.635 -11.432 5.113 1.00 87.88 265 PHE A C 1
ATOM 2089 O O . PHE A 1 265 ? -16.530 -11.075 4.711 1.00 87.88 265 PHE A O 1
ATOM 2096 N N . VAL A 1 266 ? -17.823 -12.631 5.676 1.00 88.06 266 VAL A N 1
ATOM 2097 C CA . VAL A 1 266 ? -16.733 -13.614 5.815 1.00 88.06 266 VAL A CA 1
ATOM 2098 C C . VAL A 1 266 ? -16.395 -14.196 4.447 1.00 88.06 266 VAL A C 1
ATOM 2100 O O . VAL A 1 266 ? -15.225 -14.216 4.055 1.00 88.06 266 VAL A O 1
ATOM 2103 N N . VAL A 1 267 ? -17.419 -14.576 3.677 1.00 90.69 267 VAL A N 1
ATOM 2104 C CA . VAL A 1 267 ? -17.249 -15.046 2.294 1.00 90.69 267 VAL A CA 1
ATOM 2105 C C . VAL A 1 267 ? -16.656 -13.950 1.408 1.00 90.69 267 VAL A C 1
ATOM 2107 O O . VAL A 1 267 ? -15.759 -14.232 0.611 1.00 90.69 267 VAL A O 1
ATOM 2110 N N . LEU A 1 268 ? -17.087 -12.690 1.565 1.00 90.50 268 LEU A N 1
ATOM 2111 C CA . LEU A 1 268 ? -16.476 -11.565 0.851 1.00 90.50 268 LEU A CA 1
ATOM 2112 C C . LEU A 1 268 ? -14.979 -11.441 1.178 1.00 90.50 268 LEU A C 1
ATOM 2114 O O . LEU A 1 268 ? -14.165 -11.305 0.266 1.00 90.50 268 LEU A O 1
ATOM 2118 N N . GLN A 1 269 ? -14.600 -11.519 2.456 1.00 91.25 269 GLN A N 1
ATOM 2119 C CA . GLN A 1 269 ? -13.194 -11.465 2.870 1.00 91.25 269 GLN A CA 1
ATOM 2120 C C . GLN A 1 269 ? -12.377 -12.625 2.277 1.00 91.25 269 GLN A C 1
ATOM 2122 O O . GLN A 1 269 ? -11.249 -12.418 1.830 1.00 91.25 269 GLN A O 1
ATOM 2127 N N . ASP A 1 270 ? -12.929 -13.839 2.212 1.00 92.56 270 ASP A N 1
ATOM 2128 C CA . ASP A 1 270 ? -12.282 -14.978 1.546 1.00 92.56 270 ASP A CA 1
ATOM 2129 C C . ASP A 1 270 ? -12.067 -14.718 0.056 1.00 92.56 270 ASP A C 1
ATOM 2131 O O . ASP A 1 270 ? -10.946 -14.852 -0.445 1.00 92.56 270 ASP A O 1
ATOM 2135 N N . ALA A 1 271 ? -13.120 -14.289 -0.640 1.00 93.06 271 ALA A N 1
ATOM 2136 C CA . ALA A 1 271 ? -13.064 -13.978 -2.061 1.00 93.06 271 ALA A CA 1
ATOM 2137 C C . ALA A 1 271 ? -12.023 -12.890 -2.360 1.00 93.06 271 ALA A C 1
ATOM 2139 O O . ALA A 1 271 ? -11.221 -13.052 -3.281 1.00 93.06 271 ALA A O 1
ATOM 2140 N N . LEU A 1 272 ? -11.980 -11.824 -1.554 1.00 93.12 272 LEU A N 1
ATOM 2141 C CA . LEU A 1 272 ? -11.004 -10.743 -1.690 1.00 93.12 272 LEU A CA 1
ATOM 2142 C C . LEU A 1 272 ? -9.570 -11.249 -1.510 1.00 93.12 272 LEU A C 1
ATOM 2144 O O . LEU A 1 272 ? -8.720 -10.954 -2.346 1.00 93.12 272 LEU A O 1
ATOM 2148 N N . ARG A 1 273 ? -9.287 -12.063 -0.486 1.00 92.88 273 ARG A N 1
ATOM 2149 C CA . ARG A 1 273 ? -7.938 -12.613 -0.246 1.00 92.88 273 ARG A CA 1
ATOM 2150 C C . ARG A 1 273 ? -7.442 -13.444 -1.426 1.00 92.88 273 ARG A C 1
ATOM 2152 O O . ARG A 1 273 ? -6.329 -13.225 -1.911 1.00 92.88 273 ARG A O 1
ATOM 2159 N N . TYR A 1 274 ? -8.270 -14.357 -1.932 1.00 94.00 274 TYR A N 1
ATOM 2160 C CA . TYR A 1 274 ? -7.904 -15.161 -3.099 1.00 94.00 274 TYR A CA 1
ATOM 2161 C C . TYR A 1 274 ? -7.790 -14.316 -4.370 1.00 94.00 274 TYR A C 1
ATOM 2163 O O . TYR A 1 274 ? -6.869 -14.540 -5.155 1.00 94.00 274 TYR A O 1
ATOM 2171 N N . ALA A 1 275 ? -8.662 -13.321 -4.555 1.00 93.50 275 ALA A N 1
ATOM 2172 C CA . ALA A 1 275 ? -8.594 -12.404 -5.688 1.00 93.50 275 ALA A CA 1
ATOM 2173 C C . ALA A 1 275 ? -7.302 -11.577 -5.680 1.00 93.50 275 ALA A C 1
ATOM 2175 O O . ALA A 1 275 ? -6.670 -11.450 -6.725 1.00 93.50 275 ALA A O 1
ATOM 2176 N N . ILE A 1 276 ? -6.862 -11.077 -4.520 1.00 93.62 276 ILE A N 1
ATOM 2177 C CA . ILE A 1 276 ? -5.600 -10.336 -4.366 1.00 93.62 276 ILE A CA 1
ATOM 2178 C C . ILE A 1 276 ? -4.412 -11.223 -4.743 1.00 93.62 276 ILE A C 1
ATOM 2180 O O . ILE A 1 276 ? -3.584 -10.829 -5.565 1.00 93.62 276 ILE A O 1
ATOM 2184 N N . ILE A 1 277 ? -4.341 -12.439 -4.186 1.00 94.19 277 ILE A N 1
ATOM 2185 C CA . ILE A 1 277 ? -3.256 -13.386 -4.485 1.00 94.19 277 ILE A CA 1
ATOM 2186 C C . ILE A 1 277 ? -3.242 -13.717 -5.978 1.00 94.19 277 ILE A C 1
ATOM 2188 O O . ILE A 1 277 ? -2.197 -13.628 -6.623 1.00 94.19 277 ILE A O 1
ATOM 2192 N N . ALA A 1 278 ? -4.402 -14.061 -6.543 1.00 94.75 278 ALA A N 1
ATOM 2193 C CA . ALA A 1 278 ? -4.531 -14.369 -7.959 1.00 94.75 278 ALA A CA 1
ATOM 2194 C C . ALA A 1 278 ? -4.124 -13.173 -8.828 1.00 94.75 278 ALA A C 1
ATOM 2196 O O . ALA A 1 278 ? -3.388 -13.354 -9.793 1.00 94.75 278 ALA A O 1
ATOM 2197 N N . PHE A 1 279 ? -4.531 -11.953 -8.469 1.00 94.56 279 PHE A N 1
ATOM 2198 C CA . PHE A 1 279 ? -4.184 -10.743 -9.208 1.00 94.56 279 PHE A CA 1
ATOM 2199 C C . PHE A 1 279 ? -2.676 -10.480 -9.202 1.00 94.56 279 PHE A C 1
ATOM 2201 O O . PHE A 1 279 ? -2.111 -10.197 -10.255 1.00 94.56 279 PHE A O 1
ATOM 2208 N N . VAL A 1 280 ? -2.001 -10.628 -8.056 1.00 94.81 280 VAL A N 1
ATOM 2209 C CA . VAL A 1 280 ? -0.539 -10.476 -7.975 1.00 94.81 280 VAL A CA 1
ATOM 2210 C C . VAL A 1 280 ? 0.160 -11.556 -8.798 1.00 94.81 280 VAL A C 1
ATOM 2212 O O . VAL A 1 280 ? 0.984 -11.237 -9.651 1.00 94.81 280 VAL A O 1
ATOM 2215 N N . VAL A 1 281 ? -0.180 -12.831 -8.591 1.00 94.56 281 VAL A N 1
ATOM 2216 C CA . VAL A 1 281 ? 0.493 -13.953 -9.265 1.00 94.56 281 VAL A CA 1
ATOM 2217 C C . VAL A 1 281 ? 0.267 -13.906 -10.776 1.00 94.56 281 VAL A C 1
ATOM 2219 O O . VAL A 1 281 ? 1.225 -13.947 -11.547 1.00 94.56 281 VAL A O 1
ATOM 2222 N N . VAL A 1 282 ? -0.988 -13.783 -11.213 1.00 93.88 282 VAL A N 1
ATOM 2223 C CA . VAL A 1 282 ? -1.342 -13.744 -12.638 1.00 93.88 282 VAL A CA 1
ATOM 2224 C C . VAL A 1 282 ? -0.872 -12.439 -13.271 1.00 93.88 282 VAL A C 1
ATOM 2226 O O . VAL A 1 282 ? -0.311 -12.473 -14.361 1.00 93.88 282 VAL A O 1
ATOM 2229 N N . GLY A 1 283 ? -1.029 -11.297 -12.599 1.00 91.12 283 GLY A N 1
ATOM 2230 C CA . GLY A 1 283 ? -0.565 -10.002 -13.097 1.00 91.12 283 GLY A CA 1
ATOM 2231 C C . GLY A 1 283 ? 0.945 -9.988 -13.330 1.00 91.12 283 GLY A C 1
ATOM 2232 O O . GLY A 1 283 ? 1.401 -9.638 -14.421 1.00 91.12 283 GLY A O 1
ATOM 2233 N N . LEU A 1 284 ? 1.735 -10.455 -12.359 1.00 90.56 284 LEU A N 1
ATOM 2234 C CA . LEU A 1 284 ? 3.186 -10.565 -12.520 1.00 90.56 284 LEU A CA 1
ATOM 2235 C C . LEU A 1 284 ? 3.568 -11.606 -13.585 1.00 90.56 284 LEU A C 1
ATOM 2237 O O . LEU A 1 284 ? 4.448 -11.340 -14.398 1.00 90.56 284 LEU A O 1
ATOM 2241 N N . ALA A 1 285 ? 2.868 -12.738 -13.683 1.00 89.88 285 ALA A N 1
ATOM 2242 C CA . ALA A 1 285 ? 3.114 -13.714 -14.747 1.00 89.88 285 ALA A CA 1
ATOM 2243 C C . ALA A 1 285 ? 2.814 -13.152 -16.152 1.00 89.88 285 ALA A C 1
ATOM 2245 O O . ALA A 1 285 ? 3.615 -13.314 -17.072 1.00 89.88 285 ALA A O 1
ATOM 2246 N N . LEU A 1 286 ? 1.698 -12.439 -16.332 1.00 89.06 286 LEU A N 1
ATOM 2247 C CA . LEU A 1 286 ? 1.349 -11.805 -17.607 1.00 89.06 286 LEU A CA 1
ATOM 2248 C C . LEU A 1 286 ? 2.378 -10.744 -18.004 1.00 89.06 286 LEU A C 1
ATOM 2250 O O . LEU A 1 286 ? 2.767 -10.665 -19.170 1.00 89.06 286 LEU A O 1
ATOM 2254 N N . THR A 1 287 ? 2.856 -9.952 -17.043 1.00 85.88 287 THR A N 1
ATOM 2255 C CA . THR A 1 287 ? 3.913 -8.961 -17.299 1.00 85.88 287 THR A CA 1
ATOM 2256 C C . THR A 1 287 ? 5.254 -9.605 -17.641 1.00 85.88 287 THR A C 1
ATOM 2258 O O . THR A 1 287 ? 5.945 -9.093 -18.515 1.00 85.88 287 THR A O 1
ATOM 2261 N N . ALA A 1 288 ? 5.591 -10.734 -17.012 1.00 85.12 288 ALA A N 1
ATOM 2262 C CA . ALA A 1 288 ? 6.832 -11.462 -17.253 1.00 85.12 288 ALA A CA 1
ATOM 2263 C C . ALA A 1 288 ? 6.863 -12.211 -18.596 1.00 85.12 288 ALA A C 1
ATOM 2265 O O . ALA A 1 288 ? 7.912 -12.272 -19.236 1.00 85.12 288 ALA A O 1
ATOM 2266 N N . PHE A 1 289 ? 5.739 -12.806 -19.010 1.00 85.50 289 PHE A N 1
ATOM 2267 C CA . PHE A 1 289 ? 5.726 -13.797 -20.095 1.00 85.50 289 PHE A CA 1
ATOM 2268 C C . PHE A 1 289 ? 4.873 -13.420 -21.310 1.00 85.50 289 PHE A C 1
ATOM 2270 O O . PHE A 1 289 ? 5.034 -14.035 -22.362 1.00 85.50 289 PHE A O 1
ATOM 2277 N N . VAL A 1 290 ? 3.966 -12.444 -21.193 1.00 83.81 290 VAL A N 1
ATOM 2278 C CA . VAL A 1 290 ? 2.980 -12.142 -22.248 1.00 83.81 290 VAL A CA 1
ATOM 2279 C C . VAL A 1 290 ? 3.108 -10.715 -22.770 1.00 83.81 290 VAL A C 1
ATOM 2281 O O . VAL A 1 290 ? 3.052 -10.493 -23.980 1.00 83.81 290 VAL A O 1
ATOM 2284 N N . LEU A 1 291 ? 3.260 -9.728 -21.885 1.00 79.88 291 LEU A N 1
ATOM 2285 C CA . LEU A 1 291 ? 3.222 -8.327 -22.290 1.00 79.88 291 LEU A CA 1
ATOM 2286 C C . LEU A 1 291 ? 4.540 -7.881 -22.948 1.00 79.88 291 LEU A C 1
ATOM 2288 O O . LEU A 1 291 ? 5.617 -8.069 -22.381 1.00 79.88 291 LEU A O 1
ATOM 2292 N N . PRO A 1 292 ? 4.481 -7.236 -24.130 1.00 72.94 292 PRO A N 1
ATOM 2293 C CA . PRO A 1 292 ? 5.676 -6.752 -24.802 1.00 72.94 292 PRO A CA 1
ATOM 2294 C C . PRO A 1 292 ? 6.275 -5.583 -24.025 1.00 72.94 292 PRO A C 1
ATOM 2296 O O . PRO A 1 292 ? 5.587 -4.603 -23.728 1.00 72.94 292 PRO A O 1
ATOM 2299 N N . LYS A 1 293 ? 7.578 -5.651 -23.755 1.00 72.75 293 LYS A N 1
ATOM 2300 C CA . LYS A 1 293 ? 8.275 -4.565 -23.072 1.00 72.75 293 LYS A CA 1
ATOM 2301 C C . LYS A 1 293 ? 8.411 -3.312 -23.949 1.00 72.75 293 LYS A C 1
ATOM 2303 O O . LYS A 1 293 ? 8.544 -3.422 -25.175 1.00 72.75 293 LYS A O 1
ATOM 2308 N N . PRO A 1 294 ? 8.448 -2.109 -23.346 1.00 71.00 294 PRO A N 1
ATOM 2309 C CA . PRO A 1 294 ? 8.792 -0.890 -24.067 1.00 71.00 294 PRO A CA 1
ATOM 2310 C C . PRO A 1 294 ? 10.176 -1.018 -24.719 1.00 71.00 294 PRO A C 1
ATOM 2312 O O . PRO A 1 294 ? 11.104 -1.583 -24.131 1.00 71.00 294 PRO A O 1
ATOM 2315 N N . LYS A 1 295 ? 10.343 -0.484 -25.935 1.00 63.88 295 LYS A N 1
ATOM 2316 C CA . LYS A 1 295 ? 11.655 -0.438 -26.603 1.00 63.88 295 LYS A CA 1
ATOM 2317 C C . LYS A 1 295 ? 12.645 0.350 -25.731 1.00 63.88 295 LYS A C 1
ATOM 2319 O O . LYS A 1 295 ? 12.296 1.417 -25.241 1.00 63.88 295 LYS A O 1
ATOM 2324 N N . GLY A 1 296 ? 13.859 -0.176 -25.543 1.00 59.06 296 GLY A N 1
ATOM 2325 C CA . GLY A 1 296 ? 14.890 0.447 -24.695 1.00 59.06 296 GLY A CA 1
ATOM 2326 C C . GLY A 1 296 ? 14.807 0.112 -23.198 1.00 59.06 296 GLY A C 1
ATOM 2327 O O . GLY A 1 296 ? 15.580 0.654 -22.420 1.00 59.06 296 GLY A O 1
ATOM 2328 N N . SER A 1 297 ? 13.908 -0.791 -22.787 1.00 57.47 297 SER A N 1
ATOM 2329 C CA . SER A 1 297 ? 13.799 -1.279 -21.397 1.00 57.47 297 SER A CA 1
ATOM 2330 C C . SER A 1 297 ? 14.839 -2.340 -21.013 1.00 57.47 297 SER A C 1
ATOM 2332 O O . SER A 1 297 ? 14.980 -2.659 -19.834 1.00 57.47 297 SER A O 1
ATOM 2334 N N . ALA A 1 298 ? 15.561 -2.904 -21.988 1.00 57.66 298 ALA A N 1
ATOM 2335 C CA . ALA A 1 298 ? 16.631 -3.856 -21.724 1.00 57.66 298 ALA A CA 1
ATOM 2336 C C . ALA A 1 298 ? 17.814 -3.122 -21.085 1.00 57.66 298 ALA A C 1
ATOM 2338 O O . ALA A 1 298 ? 18.508 -2.342 -21.737 1.00 57.66 298 ALA A O 1
ATOM 2339 N N . VAL A 1 299 ? 18.037 -3.372 -19.798 1.00 61.59 299 VAL A N 1
ATOM 2340 C CA . VAL A 1 299 ? 19.188 -2.833 -19.076 1.00 61.59 299 VAL A CA 1
ATOM 2341 C C . VAL A 1 299 ? 20.374 -3.747 -19.351 1.00 61.59 299 VAL A C 1
ATOM 2343 O O . VAL A 1 299 ? 20.338 -4.931 -19.012 1.00 61.59 299 VAL A O 1
ATOM 2346 N N . ALA A 1 300 ? 21.414 -3.203 -19.987 1.00 60.00 300 ALA A N 1
ATOM 2347 C CA . ALA A 1 300 ? 22.641 -3.941 -20.260 1.00 60.00 300 ALA A CA 1
ATOM 2348 C C . ALA A 1 300 ? 23.211 -4.538 -18.963 1.00 60.00 300 ALA A C 1
ATOM 2350 O O . ALA A 1 300 ? 23.183 -3.890 -17.914 1.00 60.00 300 ALA A O 1
ATOM 2351 N N . ALA A 1 301 ? 23.729 -5.766 -19.045 1.00 60.12 301 ALA A N 1
ATOM 2352 C CA . ALA A 1 301 ? 24.428 -6.383 -17.926 1.00 60.12 301 ALA A CA 1
ATOM 2353 C C . ALA A 1 301 ? 25.613 -5.499 -17.511 1.00 60.12 301 ALA A C 1
ATOM 2355 O O . ALA A 1 301 ? 26.428 -5.102 -18.350 1.00 60.12 301 ALA A O 1
ATOM 2356 N N . THR A 1 302 ? 25.696 -5.186 -16.223 1.00 62.41 302 THR A N 1
ATOM 2357 C CA . THR A 1 302 ? 26.832 -4.487 -15.621 1.00 62.41 302 THR A CA 1
ATOM 2358 C C . THR A 1 302 ? 28.094 -5.347 -15.713 1.00 62.41 302 THR A C 1
ATOM 2360 O O . THR A 1 302 ? 28.016 -6.572 -15.796 1.00 62.41 302 THR A O 1
ATOM 2363 N N . GLU A 1 303 ? 29.276 -4.730 -15.667 1.00 58.44 303 GLU A N 1
ATOM 2364 C CA . GLU A 1 303 ? 30.539 -5.484 -15.635 1.00 58.44 303 GLU A CA 1
ATOM 2365 C C . GLU A 1 303 ? 30.608 -6.440 -14.434 1.00 58.44 303 GLU A C 1
ATOM 2367 O O . GLU A 1 303 ? 31.064 -7.569 -14.586 1.00 58.44 303 GLU A O 1
ATOM 2372 N N . ALA A 1 304 ? 30.042 -6.062 -13.282 1.00 56.41 304 ALA A N 1
ATOM 2373 C CA . ALA A 1 304 ? 29.904 -6.940 -12.116 1.00 56.41 304 ALA A CA 1
ATOM 2374 C C . ALA A 1 304 ? 28.972 -8.144 -12.371 1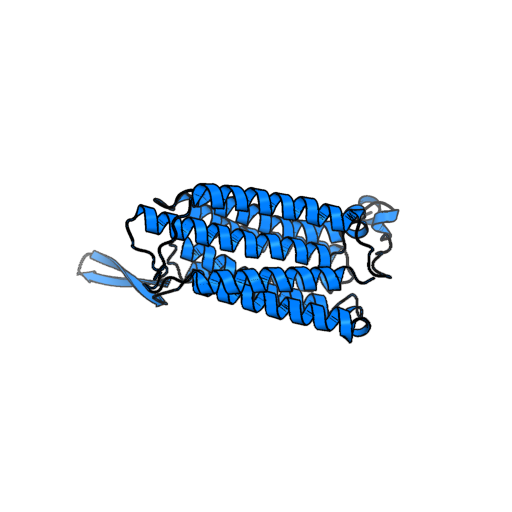.00 56.41 304 ALA A C 1
ATOM 2376 O O . ALA A 1 304 ? 29.218 -9.237 -11.871 1.00 56.41 304 ALA A O 1
ATOM 2377 N N . GLU A 1 305 ? 27.921 -7.988 -13.183 1.00 61.03 305 GLU A N 1
ATOM 2378 C CA . GLU A 1 305 ? 27.053 -9.101 -13.606 1.00 61.03 305 GLU A CA 1
ATOM 2379 C C . GLU A 1 305 ? 27.734 -9.999 -14.655 1.00 61.03 305 GLU A C 1
ATOM 2381 O O . GLU A 1 305 ? 27.413 -11.182 -14.743 1.00 61.03 305 GLU A O 1
ATOM 2386 N N . LYS A 1 306 ? 28.693 -9.470 -15.428 1.00 59.75 306 LYS A N 1
ATOM 2387 C CA . LYS A 1 306 ? 29.491 -10.248 -16.393 1.00 59.75 306 LYS A CA 1
ATOM 2388 C C . LYS A 1 306 ? 30.660 -10.995 -15.747 1.00 59.75 306 LYS A C 1
ATOM 2390 O O . LYS A 1 306 ? 31.013 -12.075 -16.209 1.00 59.75 306 LYS A O 1
ATOM 2395 N N . THR A 1 307 ? 31.266 -10.421 -14.708 1.00 59.34 307 THR A N 1
ATOM 2396 C CA . THR A 1 307 ? 32.473 -10.949 -14.041 1.00 59.34 307 THR A CA 1
ATOM 2397 C C . THR A 1 307 ? 32.187 -11.636 -12.702 1.00 59.34 307 THR A C 1
ATOM 2399 O O . THR A 1 307 ? 33.031 -12.374 -12.201 1.00 59.34 307 THR A O 1
ATOM 2402 N N . GLY A 1 308 ? 30.975 -11.472 -12.163 1.00 51.41 308 GLY A N 1
ATOM 2403 C CA . GLY A 1 308 ? 30.556 -11.977 -10.858 1.00 51.41 308 GLY A CA 1
ATOM 2404 C C . GLY A 1 308 ? 30.804 -10.949 -9.751 1.00 51.41 308 GLY A C 1
ATOM 2405 O O . GLY A 1 308 ? 31.901 -10.413 -9.628 1.00 51.41 308 GLY A O 1
ATOM 2406 N N . LEU A 1 309 ? 29.796 -10.710 -8.901 1.00 47.69 309 LEU A N 1
ATOM 2407 C CA . LEU A 1 309 ? 29.800 -9.673 -7.851 1.00 47.69 309 LEU A CA 1
ATOM 2408 C C . LEU A 1 309 ? 31.029 -9.745 -6.915 1.00 47.69 309 LEU A C 1
ATOM 2410 O O . LEU A 1 309 ? 31.482 -8.727 -6.399 1.00 47.69 309 LEU A O 1
ATOM 2414 N N . MET A 1 310 ? 31.573 -10.952 -6.721 1.00 46.34 310 MET A N 1
ATOM 2415 C CA . MET A 1 310 ? 32.736 -11.232 -5.869 1.00 46.34 310 MET A CA 1
ATOM 2416 C C . MET A 1 310 ? 34.085 -10.960 -6.555 1.00 46.34 310 MET A C 1
ATOM 2418 O O . MET A 1 310 ? 35.088 -10.825 -5.864 1.00 46.34 310 MET A O 1
ATOM 2422 N N . ALA A 1 311 ? 34.134 -10.871 -7.888 1.00 47.62 311 ALA A N 1
ATOM 2423 C CA . ALA A 1 311 ? 35.364 -10.593 -8.634 1.00 47.62 311 ALA A CA 1
ATOM 2424 C C . ALA A 1 311 ? 35.689 -9.090 -8.701 1.00 47.62 311 ALA A C 1
ATOM 2426 O O . ALA A 1 311 ? 36.836 -8.718 -8.913 1.00 47.62 311 ALA A O 1
ATOM 2427 N N . THR A 1 312 ? 34.692 -8.225 -8.494 1.00 45.41 312 THR A N 1
ATOM 2428 C CA . THR A 1 312 ? 34.828 -6.757 -8.519 1.00 45.41 312 THR A CA 1
ATOM 2429 C C . THR A 1 312 ? 35.151 -6.119 -7.162 1.00 45.41 312 THR A C 1
ATOM 2431 O O . THR A 1 312 ? 35.287 -4.902 -7.090 1.00 45.41 312 THR A O 1
ATOM 2434 N N . ILE A 1 313 ? 35.236 -6.912 -6.085 1.00 46.47 313 ILE A N 1
ATOM 2435 C CA . ILE A 1 313 ? 35.559 -6.445 -4.718 1.00 46.47 313 ILE A CA 1
ATOM 2436 C C . ILE A 1 313 ? 37.039 -6.728 -4.359 1.00 46.47 313 ILE A C 1
ATOM 2438 O O . ILE A 1 313 ? 37.493 -6.347 -3.282 1.00 46.47 313 ILE A O 1
ATOM 2442 N N . ALA A 1 314 ? 37.798 -7.369 -5.256 1.00 40.31 314 ALA A N 1
ATOM 2443 C CA . ALA A 1 314 ? 39.224 -7.667 -5.087 1.00 40.31 314 ALA A CA 1
ATOM 2444 C C . ALA A 1 314 ? 40.130 -6.561 -5.648 1.00 40.31 314 ALA A C 1
ATOM 2446 O O . ALA A 1 314 ? 39.820 -6.046 -6.746 1.00 40.31 314 ALA A O 1
#

Mean predicted aligned error: 6.02 Å

Secondary structure (DSSP, 8-state):
--HHHHHHHHHHHHHHHHHHHHHHT--TT--EEEEEEEEEEEEEEETTEEEEEEEEEEEEEEEEHHHHHHHHHHHHHHHHHHHHHHHHH-HHHHHSTTTHHHHHHHHHHHHHHHHHHHHHHHHHTT--BHHHHHHHHHHHHHHHHHHHHHHH---HHHHHHHHHHHHHHHHHHHHHHHHHHHH--S-TTHHHHHHHHHHHHHHHHHHHHHHHH-HHHHHHS-HHHHHHHHHHHHHHHHHHHHHHHHHHHHHHTTPPPSS-----HHHHHHHHHHHHHHHHHHHHHHHHHTSPPPTT--PPPPHHHHH-TTTS--

Nearest PDB structures (foldseek):
  7clj-assembly1_A-2  TM=7.889E-01  e=3.178E-05  Thermoplasmatales archaeon SG8-52-1
  6is6-assembly1_A  TM=7.815E-01  e=7.143E-05  Thermoplasmatales archaeon SG8-52-1
  6su4-assembly1_A  TM=6.364E-01  e=1.079E-05  Actinomycetes bacterium
  3am6-assembly1_A  TM=8.204E-01  e=1.054E-02  Acetabularia acetabulum
  4ntj-assembly1_A  TM=3.035E-01  e=2.331E+00  Homo sapiens